Protein AF-0000000080870395 (afdb_homodimer)

Radius of gyration: 23.18 Å; Cα contacts (8 Å, |Δi|>4): 185; chains: 2; bounding box: 68×71×46 Å

Structure (mmCIF, N/CA/C/O backbone):
data_AF-0000000080870395-model_v1
#
loop_
_entity.id
_entity.type
_entity.pdbx_description
1 polymer 'Cell division protein ZapA'
#
loop_
_atom_site.group_PDB
_atom_site.id
_atom_site.type_symbol
_atom_site.label_atom_id
_atom_site.label_alt_id
_atom_site.label_comp_id
_atom_site.label_asym_id
_atom_site.label_entity_id
_atom_site.label_seq_id
_atom_site.pdbx_PDB_ins_code
_atom_site.Cartn_x
_atom_site.Cartn_y
_atom_site.Cartn_z
_atom_site.occupancy
_atom_site.B_iso_or_equiv
_atom_site.auth_seq_id
_atom_site.auth_comp_id
_atom_site.auth_asym_id
_atom_site.auth_atom_id
_atom_site.pdbx_PDB_model_num
ATOM 1 N N . MET A 1 1 ? -32.75 -23.703 0.622 1 41.72 1 MET A N 1
ATOM 2 C CA . MET A 1 1 ? -32.5 -22.312 0.972 1 41.72 1 MET A CA 1
ATOM 3 C C . MET A 1 1 ? -31.188 -21.828 0.332 1 41.72 1 MET A C 1
ATOM 5 O O . MET A 1 1 ? -30.125 -22.391 0.573 1 41.72 1 MET A O 1
ATOM 9 N N . THR A 1 2 ? -31 -21.156 -0.713 1 48.06 2 THR A N 1
ATOM 10 C CA . THR A 1 2 ? -29.844 -20.812 -1.532 1 48.06 2 THR A CA 1
ATOM 11 C C . THR A 1 2 ? -28.812 -20.031 -0.718 1 48.06 2 THR A C 1
ATOM 13 O O . THR A 1 2 ? -29.172 -19.078 -0.021 1 48.06 2 THR A O 1
ATOM 16 N N . GLU A 1 3 ? -27.922 -20.547 -0.002 1 56.5 3 GLU A N 1
ATOM 17 C CA . GLU A 1 3 ? -26.906 -19.828 0.758 1 56.5 3 GLU A CA 1
ATOM 18 C C . GLU A 1 3 ? -26.391 -18.609 -0.007 1 56.5 3 GLU A C 1
ATOM 20 O O . GLU A 1 3 ? -26.016 -18.719 -1.177 1 56.5 3 GLU A O 1
ATOM 25 N N . PRO A 1 4 ? -26.812 -17.422 0.312 1 56.66 4 PRO A N 1
ATOM 26 C CA . PRO A 1 4 ? -26.516 -16.156 -0.372 1 56.66 4 PRO A CA 1
ATOM 27 C C . PRO A 1 4 ? -25.047 -16.016 -0.747 1 56.66 4 PRO A C 1
ATOM 29 O O . PRO A 1 4 ? -24.172 -16.266 0.086 1 56.66 4 PRO A O 1
ATOM 32 N N . THR A 1 5 ? -24.625 -16.516 -1.96 1 68.12 5 THR A N 1
ATOM 33 C CA . THR A 1 5 ? -23.281 -16.391 -2.531 1 68.12 5 THR A CA 1
ATOM 34 C C . THR A 1 5 ? -22.719 -15 -2.277 1 68.12 5 THR A C 1
ATOM 36 O O . THR A 1 5 ? -23.422 -13.992 -2.398 1 68.12 5 THR A O 1
ATOM 39 N N . ARG A 1 6 ? -21.703 -14.922 -1.502 1 78.12 6 ARG A N 1
ATOM 40 C CA . ARG A 1 6 ? -21.047 -13.633 -1.307 1 78.12 6 ARG A CA 1
ATOM 41 C C . ARG A 1 6 ? -20.719 -12.977 -2.645 1 78.12 6 ARG A C 1
ATOM 43 O O . ARG A 1 6 ? -20.109 -13.609 -3.52 1 78.12 6 ARG A O 1
ATOM 50 N N . PRO A 1 7 ? -21.266 -11.859 -2.879 1 88.88 7 PRO A N 1
ATOM 51 C CA . PRO A 1 7 ? -21 -11.18 -4.152 1 88.88 7 PRO A CA 1
ATOM 52 C C . PRO A 1 7 ? -19.516 -11.016 -4.445 1 88.88 7 PRO A C 1
ATOM 54 O O . PRO A 1 7 ? -18.719 -10.797 -3.525 1 88.88 7 PRO A O 1
ATOM 57 N N . THR A 1 8 ? -19.188 -11.398 -5.73 1 92.62 8 THR A N 1
ATOM 58 C CA . THR A 1 8 ? -17.812 -11.266 -6.168 1 92.62 8 THR A CA 1
ATOM 59 C C . THR A 1 8 ? -17.688 -10.211 -7.266 1 92.62 8 THR A C 1
ATOM 61 O O . THR A 1 8 ? -18.672 -9.883 -7.934 1 92.62 8 THR A O 1
ATOM 64 N N . THR A 1 9 ? -16.547 -9.609 -7.309 1 95.12 9 THR A N 1
ATOM 65 C CA . THR A 1 9 ? -16.188 -8.68 -8.375 1 95.12 9 THR A CA 1
ATOM 66 C C . THR A 1 9 ? -14.984 -9.211 -9.164 1 95.12 9 THR A C 1
ATOM 68 O O . THR A 1 9 ? -14.031 -9.734 -8.586 1 95.12 9 THR A O 1
ATOM 71 N N . GLU A 1 10 ? -15.156 -9.086 -10.484 1 96.12 10 GLU A N 1
ATOM 72 C CA . GLU A 1 10 ? -14.07 -9.531 -11.359 1 96.12 10 GLU A CA 1
ATOM 73 C C . GLU A 1 10 ? -13.086 -8.398 -11.633 1 96.12 10 GLU A C 1
ATOM 75 O O . GLU A 1 10 ? -13.492 -7.301 -12.023 1 96.12 10 GLU A O 1
ATOM 80 N N . ILE A 1 11 ? -11.773 -8.734 -11.398 1 97.5 11 ILE A N 1
ATOM 81 C CA . ILE A 1 11 ? -10.734 -7.777 -11.75 1 97.5 11 ILE A CA 1
ATOM 82 C C . ILE A 1 11 ? -9.727 -8.438 -12.688 1 97.5 11 ILE A C 1
ATOM 84 O O . ILE A 1 11 ? -9.617 -9.664 -12.727 1 97.5 11 ILE A O 1
ATOM 88 N N . THR A 1 12 ? -9.078 -7.547 -13.508 1 97.88 12 THR A N 1
ATOM 89 C CA . THR A 1 12 ? -8.047 -8.031 -14.422 1 97.88 12 THR A CA 1
ATOM 90 C C . THR A 1 12 ? -6.684 -7.457 -14.062 1 97.88 12 THR A C 1
ATOM 92 O O . THR A 1 12 ? -6.527 -6.238 -13.945 1 97.88 12 THR A O 1
ATOM 95 N N . LEU A 1 13 ? -5.766 -8.367 -13.82 1 98.38 13 LEU A N 1
ATOM 96 C CA . LEU A 1 13 ? -4.383 -7.996 -13.531 1 98.38 13 LEU A CA 1
ATOM 97 C C . LEU A 1 13 ? -3.426 -8.656 -14.516 1 98.38 13 LEU A C 1
ATOM 99 O O . LEU A 1 13 ? -3.363 -9.891 -14.594 1 98.38 13 LEU A O 1
ATOM 103 N N . LEU A 1 14 ? -2.605 -7.812 -15.219 1 96.25 14 LEU A N 1
ATOM 104 C CA . LEU A 1 14 ? -1.644 -8.32 -16.188 1 96.25 14 LEU A CA 1
ATOM 105 C C . LEU A 1 14 ? -2.273 -9.391 -17.078 1 96.25 14 LEU A C 1
ATOM 107 O O . LEU A 1 14 ? -1.752 -10.508 -17.172 1 96.25 14 LEU A O 1
ATOM 111 N N . GLU A 1 15 ? -3.424 -9.133 -17.531 1 93.62 15 GLU A N 1
ATOM 112 C CA . GLU A 1 15 ? -4.121 -9.906 -18.562 1 93.62 15 GLU A CA 1
ATOM 113 C C . GLU A 1 15 ? -4.762 -11.156 -17.969 1 93.62 15 GLU A C 1
ATOM 115 O O . GLU A 1 15 ? -5.191 -12.047 -18.703 1 93.62 15 GLU A O 1
ATOM 120 N N . ARG A 1 16 ? -4.773 -11.266 -16.719 1 96.12 16 ARG A N 1
ATOM 121 C CA . ARG A 1 16 ? -5.445 -12.367 -16.047 1 96.12 16 ARG A CA 1
ATOM 122 C C . ARG A 1 16 ? -6.594 -11.859 -15.18 1 96.12 16 ARG A C 1
ATOM 124 O O . ARG A 1 16 ? -6.461 -10.836 -14.5 1 96.12 16 ARG A O 1
ATOM 131 N N . SER A 1 17 ? -7.664 -12.617 -15.211 1 97 17 SER A N 1
ATOM 132 C CA . SER A 1 17 ? -8.844 -12.234 -14.445 1 97 17 SER A CA 1
ATOM 133 C C . SER A 1 17 ? -8.898 -12.961 -13.102 1 97 17 SER A C 1
ATOM 135 O O . SER A 1 17 ? -8.562 -14.141 -13.016 1 97 17 SER A O 1
ATOM 137 N N . TYR A 1 18 ? -9.328 -12.242 -12.086 1 96.19 18 TYR A N 1
ATOM 138 C CA . TYR A 1 18 ? -9.492 -12.758 -10.734 1 96.19 18 TYR A CA 1
ATOM 139 C C . TYR A 1 18 ? -10.867 -12.398 -10.172 1 96.19 18 TYR A C 1
ATOM 141 O O . TYR A 1 18 ? -11.328 -11.266 -10.336 1 96.19 18 TYR A O 1
ATOM 149 N N . SER A 1 19 ? -11.508 -13.352 -9.594 1 95.62 19 SER A N 1
ATOM 150 C CA . SER A 1 19 ? -12.758 -13.109 -8.875 1 95.62 19 SER A CA 1
ATOM 151 C C . SER A 1 19 ? -12.508 -12.859 -7.395 1 95.62 19 SER A C 1
ATOM 153 O O . SER A 1 19 ? -12.047 -13.75 -6.676 1 95.62 19 SER A O 1
ATOM 155 N N . ILE A 1 20 ? -12.859 -11.695 -6.996 1 95.25 20 ILE A N 1
ATOM 156 C CA . ILE A 1 20 ? -12.57 -11.289 -5.629 1 95.25 20 ILE A CA 1
ATOM 157 C C . ILE A 1 20 ? -13.875 -11.062 -4.871 1 95.25 20 ILE A C 1
ATOM 159 O O . ILE A 1 20 ? -14.758 -10.344 -5.348 1 95.25 20 ILE A O 1
ATOM 163 N N . ALA A 1 21 ? -14.008 -11.688 -3.682 1 92.25 21 ALA A N 1
ATOM 164 C CA . ALA A 1 21 ? -15.172 -11.43 -2.838 1 92.25 21 ALA A CA 1
ATOM 165 C C . ALA A 1 21 ? -15.18 -9.984 -2.34 1 92.25 21 ALA A C 1
ATOM 167 O O . ALA A 1 21 ? -14.195 -9.516 -1.772 1 92.25 21 ALA A O 1
ATOM 168 N N . CYS A 1 22 ? -16.266 -9.25 -2.602 1 93.19 22 CYS A N 1
ATOM 169 C CA . CYS A 1 22 ? -16.359 -7.84 -2.24 1 93.19 22 CYS A CA 1
ATOM 170 C C . CYS A 1 22 ? -17.797 -7.391 -2.139 1 93.19 22 CYS A C 1
ATOM 172 O O . CYS A 1 22 ? -18.594 -7.598 -3.064 1 93.19 22 CYS A O 1
ATOM 174 N N . PRO A 1 23 ? -18.188 -6.836 -1.006 1 92.06 23 PRO A N 1
ATOM 175 C CA . PRO A 1 23 ? -19.531 -6.23 -0.937 1 92.06 23 PRO A CA 1
ATOM 176 C C . PRO A 1 23 ? -19.719 -5.113 -1.961 1 92.06 23 PRO A C 1
ATOM 178 O O . PRO A 1 23 ? -18.766 -4.414 -2.303 1 92.06 23 PRO A O 1
ATOM 181 N N . PRO A 1 24 ? -20.969 -4.926 -2.402 1 92 24 PRO A N 1
ATOM 182 C CA . PRO A 1 24 ? -21.266 -3.939 -3.443 1 92 24 PRO A CA 1
ATOM 183 C C . PRO A 1 24 ? -20.812 -2.531 -3.064 1 92 24 PRO A C 1
ATOM 185 O O . PRO A 1 24 ? -20.359 -1.768 -3.928 1 92 24 PRO A O 1
ATOM 188 N N . GLU A 1 25 ? -20.828 -2.219 -1.873 1 93.81 25 GLU A N 1
ATOM 189 C CA . GLU A 1 25 ? -20.5 -0.872 -1.417 1 93.81 25 GLU A CA 1
ATOM 190 C C . GLU A 1 25 ? -19 -0.625 -1.465 1 93.81 25 GLU A C 1
ATOM 192 O O . GLU A 1 25 ? -18.547 0.521 -1.389 1 93.81 25 GLU A O 1
ATOM 197 N N . GLU A 1 26 ? -18.234 -1.677 -1.654 1 94.38 26 GLU A N 1
ATOM 198 C CA . GLU A 1 26 ? -16.781 -1.543 -1.654 1 94.38 26 GLU A CA 1
ATOM 199 C C . GLU A 1 26 ? -16.203 -1.773 -3.049 1 94.38 26 GLU A C 1
ATOM 201 O O . GLU A 1 26 ? -14.984 -1.734 -3.238 1 94.38 26 GLU A O 1
ATOM 206 N N . GLN A 1 27 ? -17.031 -1.937 -3.986 1 96 27 GLN A N 1
ATOM 207 C CA . GLN A 1 27 ? -16.609 -2.289 -5.332 1 96 27 GLN A CA 1
ATOM 208 C C . GLN A 1 27 ? -15.719 -1.201 -5.93 1 96 27 GLN A C 1
ATOM 210 O O . GLN A 1 27 ? -14.703 -1.498 -6.562 1 96 27 GLN A O 1
ATOM 215 N N . ASP A 1 28 ? -16.109 -0.001 -5.758 1 96.75 28 ASP A N 1
ATOM 216 C CA . ASP A 1 28 ? -15.328 1.107 -6.301 1 96.75 28 ASP A CA 1
ATOM 217 C C . ASP A 1 28 ? -13.922 1.133 -5.707 1 96.75 28 ASP A C 1
ATOM 219 O O . ASP A 1 28 ? -12.945 1.364 -6.426 1 96.75 28 ASP A O 1
ATOM 223 N N . LYS A 1 29 ? -13.797 0.941 -4.418 1 97.38 29 LYS A N 1
ATOM 224 C CA . LYS A 1 29 ? -12.508 0.912 -3.736 1 97.38 29 LYS A CA 1
ATOM 225 C C . LYS A 1 29 ? -11.641 -0.234 -4.25 1 97.38 29 LYS A C 1
ATOM 227 O O . LYS A 1 29 ? -10.438 -0.063 -4.461 1 97.38 29 LYS A O 1
ATOM 232 N N . LEU A 1 30 ? -12.281 -1.335 -4.453 1 97.75 30 LEU A N 1
ATOM 233 C CA . LEU A 1 30 ? -11.578 -2.494 -4.984 1 97.75 30 LEU A CA 1
ATOM 234 C C . LEU A 1 30 ? -11.047 -2.211 -6.387 1 97.75 30 LEU A C 1
ATOM 236 O O . LEU A 1 30 ? -9.898 -2.533 -6.699 1 97.75 30 LEU A O 1
ATOM 240 N N . GLU A 1 31 ? -11.867 -1.629 -7.199 1 97.88 31 GLU A N 1
ATOM 241 C CA . GLU A 1 31 ? -11.477 -1.337 -8.578 1 97.88 31 GLU A CA 1
ATOM 242 C C . GLU A 1 31 ? -10.32 -0.345 -8.625 1 97.88 31 GLU A C 1
ATOM 244 O O . GLU A 1 31 ? -9.406 -0.486 -9.445 1 97.88 31 GLU A O 1
ATOM 249 N N . ARG A 1 32 ? -10.375 0.582 -7.789 1 98.44 32 ARG A N 1
ATOM 250 C CA . ARG A 1 32 ? -9.305 1.569 -7.703 1 98.44 32 ARG A CA 1
ATOM 251 C C . ARG A 1 32 ? -7.992 0.918 -7.273 1 98.44 32 ARG A C 1
ATOM 253 O O . ARG A 1 32 ? -6.941 1.183 -7.859 1 98.44 32 ARG A O 1
ATOM 260 N N . ALA A 1 33 ? -8.07 0.13 -6.285 1 98.75 33 ALA A N 1
ATOM 261 C CA . ALA A 1 33 ? -6.891 -0.602 -5.816 1 98.75 33 ALA A CA 1
ATOM 262 C C . ALA A 1 33 ? -6.348 -1.52 -6.906 1 98.75 33 ALA A C 1
ATOM 264 O O . ALA A 1 33 ? -5.133 -1.606 -7.105 1 98.75 33 ALA A O 1
ATOM 265 N N . ALA A 1 34 ? -7.277 -2.15 -7.605 1 98.81 34 ALA A N 1
ATOM 266 C CA . ALA A 1 34 ? -6.895 -3.064 -8.68 1 98.81 34 ALA A CA 1
ATOM 267 C C . ALA A 1 34 ? -6.164 -2.324 -9.797 1 98.81 34 ALA A C 1
ATOM 269 O O . ALA A 1 34 ? -5.176 -2.824 -10.336 1 98.81 34 ALA A O 1
ATOM 270 N N . ARG A 1 35 ? -6.668 -1.202 -10.125 1 98.62 35 ARG A N 1
ATOM 271 C CA . ARG A 1 35 ? -6.023 -0.399 -11.156 1 98.62 35 ARG A CA 1
ATOM 272 C C . ARG A 1 35 ? -4.609 -0.008 -10.75 1 98.62 35 ARG A C 1
ATOM 274 O O . ARG A 1 35 ? -3.682 -0.071 -11.555 1 98.62 35 ARG A O 1
ATOM 281 N N . TYR A 1 36 ? -4.453 0.413 -9.547 1 98.88 36 TYR A N 1
ATOM 282 C CA . TYR A 1 36 ? -3.143 0.786 -9.023 1 98.88 36 TYR A CA 1
ATOM 283 C C . TYR A 1 36 ? -2.184 -0.398 -9.062 1 98.88 36 TYR A C 1
ATOM 285 O O . TYR A 1 36 ? -1.055 -0.275 -9.547 1 98.88 36 TYR A O 1
ATOM 293 N N . LEU A 1 37 ? -2.682 -1.528 -8.57 1 98.88 37 LEU A N 1
ATOM 294 C CA . LEU A 1 37 ? -1.872 -2.742 -8.57 1 98.88 37 LEU A CA 1
ATOM 295 C C . LEU A 1 37 ? -1.529 -3.162 -9.992 1 98.88 37 LEU A C 1
ATOM 297 O O . LEU A 1 37 ? -0.389 -3.537 -10.281 1 98.88 37 LEU A O 1
ATOM 301 N N . ASP A 1 38 ? -2.463 -3.121 -10.875 1 98.81 38 ASP A N 1
ATOM 302 C CA . ASP A 1 38 ? -2.24 -3.51 -12.266 1 98.81 38 ASP A CA 1
ATOM 303 C C . ASP A 1 38 ? -1.125 -2.68 -12.891 1 98.81 38 ASP A C 1
ATOM 305 O O . ASP A 1 38 ? -0.271 -3.213 -13.602 1 98.81 38 ASP A O 1
ATOM 309 N N . ARG A 1 39 ? -1.156 -1.433 -12.664 1 98.5 39 ARG A N 1
ATOM 310 C CA . ARG A 1 39 ? -0.122 -0.544 -13.188 1 98.5 39 ARG A CA 1
ATOM 311 C C . ARG A 1 39 ? 1.249 -0.918 -12.633 1 98.5 39 ARG A C 1
ATOM 313 O O . ARG A 1 39 ? 2.234 -0.951 -13.375 1 98.5 39 ARG A O 1
ATOM 320 N N . ALA A 1 40 ? 1.282 -1.143 -11.352 1 98.38 40 ALA A N 1
ATOM 321 C CA . ALA A 1 40 ? 2.535 -1.538 -10.719 1 98.38 40 ALA A CA 1
ATOM 322 C C . ALA A 1 40 ? 3.066 -2.838 -11.312 1 98.38 40 ALA A C 1
ATOM 32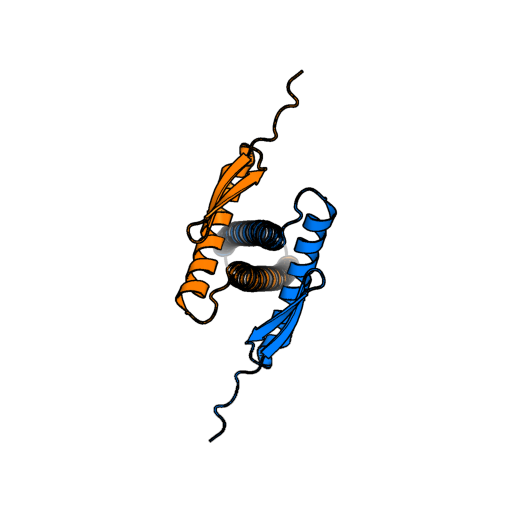4 O O . ALA A 1 40 ? 4.25 -2.939 -11.648 1 98.38 40 ALA A O 1
ATOM 325 N N . MET A 1 41 ? 2.213 -3.795 -11.523 1 98.31 41 MET A N 1
ATOM 326 C CA . MET A 1 41 ? 2.605 -5.086 -12.086 1 98.31 41 MET A CA 1
ATOM 327 C C . MET A 1 41 ? 3.078 -4.93 -13.523 1 98.31 41 MET A C 1
ATOM 329 O O . MET A 1 41 ? 4.078 -5.531 -13.922 1 98.31 41 MET A O 1
ATOM 333 N N . GLN A 1 42 ? 2.338 -4.184 -14.234 1 97.88 42 GLN A N 1
ATOM 334 C CA . GLN A 1 42 ? 2.713 -3.934 -15.617 1 97.88 42 GLN A CA 1
ATOM 335 C C . GLN A 1 42 ? 4.098 -3.295 -15.703 1 97.88 42 GLN A C 1
ATOM 337 O O . GLN A 1 42 ? 4.887 -3.629 -16.594 1 97.88 42 GLN A O 1
ATOM 342 N N . GLY A 1 43 ? 4.332 -2.338 -14.844 1 97.44 43 GLY A N 1
ATOM 343 C CA . GLY A 1 43 ? 5.641 -1.706 -14.797 1 97.44 43 GLY A CA 1
ATOM 344 C C . GLY A 1 43 ? 6.773 -2.688 -14.555 1 97.44 43 GLY A C 1
ATOM 345 O O . GLY A 1 43 ? 7.816 -2.619 -15.203 1 97.44 43 GLY A O 1
ATOM 346 N N . ILE A 1 44 ? 6.59 -3.572 -13.711 1 97.06 44 ILE A N 1
ATOM 347 C CA . ILE A 1 44 ? 7.59 -4.578 -13.375 1 97.06 44 ILE A CA 1
ATOM 348 C C . ILE A 1 44 ? 7.758 -5.551 -14.547 1 97.06 44 ILE A C 1
ATOM 350 O O . ILE A 1 44 ? 8.883 -5.906 -14.906 1 97.06 44 ILE A O 1
ATOM 354 N N . HIS A 1 45 ? 6.648 -5.984 -15.062 1 96.5 45 HIS A N 1
ATOM 355 C CA . HIS A 1 45 ? 6.656 -6.898 -16.188 1 96.5 45 HIS A CA 1
ATOM 356 C C . HIS A 1 45 ? 7.406 -6.305 -17.375 1 96.5 45 HIS A C 1
ATOM 358 O O . HIS A 1 45 ? 8.148 -7.008 -18.078 1 96.5 45 HIS A O 1
ATOM 364 N N . ALA A 1 46 ? 7.207 -5.07 -17.609 1 95.75 46 ALA A N 1
ATOM 365 C CA . ALA A 1 46 ? 7.773 -4.383 -18.766 1 95.75 46 ALA A CA 1
ATOM 366 C C . ALA A 1 46 ? 9.297 -4.309 -18.672 1 95.75 46 ALA A C 1
ATOM 368 O O . ALA A 1 46 ? 9.977 -4.156 -19.688 1 95.75 46 ALA A O 1
ATOM 369 N N . GLN A 1 47 ? 9.797 -4.398 -17.469 1 93.06 47 GLN A N 1
ATOM 370 C CA . GLN A 1 47 ? 11.242 -4.352 -17.281 1 93.06 47 GLN A CA 1
ATOM 371 C C . GLN A 1 47 ? 11.906 -5.641 -17.766 1 93.06 47 GLN A C 1
ATOM 373 O O . GLN A 1 47 ? 13.117 -5.68 -17.969 1 93.06 47 GLN A O 1
ATOM 378 N N . GLY A 1 48 ? 11.227 -6.707 -17.969 1 88.44 48 GLY A N 1
ATOM 379 C CA . GLY A 1 48 ? 11.68 -7.922 -18.625 1 88.44 48 GLY A CA 1
ATOM 380 C C . GLY A 1 48 ? 12.523 -8.812 -17.719 1 88.44 48 GLY A C 1
ATOM 381 O O . GLY A 1 48 ? 12.867 -9.93 -18.109 1 88.44 48 GLY A O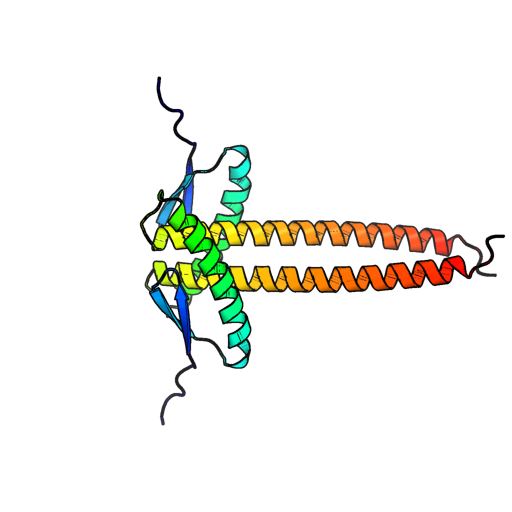 1
ATOM 382 N N . ARG A 1 49 ? 12.82 -8.375 -16.562 1 85.19 49 ARG A N 1
ATOM 383 C CA . ARG A 1 49 ? 13.695 -9.141 -15.68 1 85.19 49 ARG A CA 1
ATOM 384 C C . ARG A 1 49 ? 12.938 -10.273 -14.992 1 85.19 49 ARG A C 1
ATOM 386 O O . ARG A 1 49 ? 13.523 -11.305 -14.664 1 85.19 49 ARG A O 1
ATOM 393 N N . VAL A 1 50 ? 11.695 -10.07 -14.797 1 88.19 50 VAL A N 1
ATOM 394 C CA . VAL A 1 50 ? 10.859 -11.016 -14.055 1 88.19 50 VAL A CA 1
ATOM 395 C C . VAL A 1 50 ? 9.719 -11.5 -14.938 1 88.19 50 VAL A C 1
ATOM 397 O O . VAL A 1 50 ? 8.945 -10.695 -15.461 1 88.19 50 VAL A O 1
ATOM 400 N N . VAL A 1 51 ? 9.648 -12.773 -15.078 1 86.31 51 VAL A N 1
ATOM 401 C CA . VAL A 1 51 ? 8.625 -13.32 -15.961 1 86.31 51 VAL A CA 1
ATOM 402 C C . VAL A 1 51 ? 7.539 -14 -15.133 1 86.31 51 VAL A C 1
ATOM 404 O O . VAL A 1 51 ? 6.352 -13.914 -15.461 1 86.31 51 VAL A O 1
ATOM 407 N N . ASP A 1 52 ? 7.852 -14.531 -14.055 1 93.62 52 ASP A N 1
ATOM 408 C CA . ASP A 1 52 ? 6.922 -15.258 -13.195 1 93.62 52 ASP A CA 1
ATOM 409 C C . ASP A 1 52 ? 5.906 -14.32 -12.555 1 93.62 52 ASP A C 1
ATOM 411 O O . ASP A 1 52 ? 6.281 -13.336 -11.922 1 93.62 52 ASP A O 1
ATOM 415 N N . ARG A 1 53 ? 4.625 -14.641 -12.703 1 94.12 53 ARG A N 1
ATOM 416 C CA . ARG A 1 53 ? 3.529 -13.781 -12.266 1 94.12 53 ARG A CA 1
ATOM 417 C C . ARG A 1 53 ? 3.52 -13.625 -10.75 1 94.12 53 ARG A C 1
ATOM 419 O O . ARG A 1 53 ? 3.25 -12.539 -10.234 1 94.12 53 ARG A O 1
ATOM 426 N N . GLU A 1 54 ? 3.688 -14.711 -10.109 1 95 54 GLU A N 1
ATOM 427 C CA . GLU A 1 54 ? 3.752 -14.633 -8.656 1 95 54 GLU A CA 1
ATOM 428 C C . GLU A 1 54 ? 4.832 -13.656 -8.203 1 95 54 GLU A C 1
ATOM 430 O O . GLU A 1 54 ? 4.582 -12.797 -7.348 1 95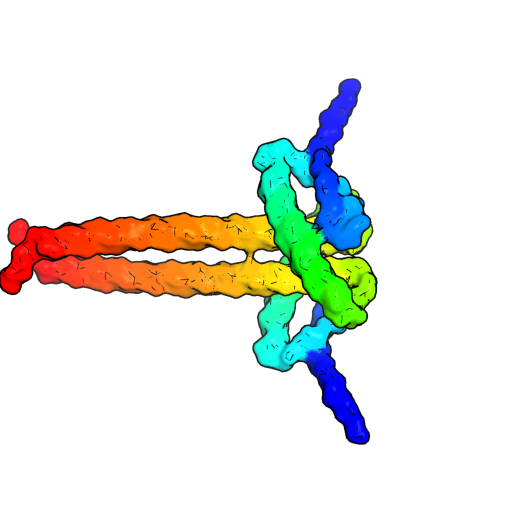 54 GLU A O 1
ATOM 435 N N . ARG A 1 55 ? 6 -13.789 -8.797 1 95.81 55 ARG A N 1
ATOM 436 C CA . ARG A 1 55 ? 7.105 -12.914 -8.43 1 95.81 55 ARG A CA 1
ATOM 437 C C . ARG A 1 55 ? 6.793 -11.461 -8.781 1 95.81 55 ARG A C 1
ATOM 439 O O . ARG A 1 55 ? 7.141 -10.547 -8.039 1 95.81 55 ARG A O 1
ATOM 446 N N . ILE A 1 56 ? 6.113 -11.258 -9.883 1 97.62 56 ILE A N 1
ATOM 447 C CA . ILE A 1 56 ? 5.703 -9.914 -10.273 1 97.62 56 ILE A CA 1
ATOM 448 C C . ILE A 1 56 ? 4.762 -9.336 -9.219 1 97.62 56 ILE A C 1
ATOM 450 O O . ILE A 1 56 ? 4.934 -8.195 -8.781 1 97.62 56 ILE A O 1
ATOM 454 N N . ALA A 1 57 ? 3.795 -10.133 -8.828 1 98.06 57 ALA A N 1
ATOM 455 C CA . ALA A 1 57 ? 2.842 -9.703 -7.805 1 98.06 57 ALA A CA 1
ATOM 456 C C . ALA A 1 57 ? 3.551 -9.359 -6.496 1 98.06 57 ALA A C 1
ATOM 458 O O . ALA A 1 57 ? 3.242 -8.352 -5.859 1 98.06 57 ALA A O 1
ATOM 459 N N . ILE A 1 58 ? 4.496 -10.156 -6.133 1 98.31 58 ILE A N 1
ATOM 460 C CA . ILE A 1 58 ? 5.242 -9.969 -4.895 1 98.31 58 ILE A CA 1
ATOM 461 C C . ILE A 1 58 ? 6.031 -8.664 -4.961 1 98.31 58 ILE A C 1
ATOM 463 O O . ILE A 1 58 ? 6.004 -7.867 -4.02 1 98.31 58 ILE A O 1
ATOM 467 N N . MET A 1 59 ? 6.68 -8.406 -6.02 1 97.94 59 MET A N 1
ATOM 468 C CA . MET A 1 59 ? 7.473 -7.188 -6.18 1 97.94 59 MET A CA 1
ATOM 469 C C . MET A 1 59 ? 6.582 -5.949 -6.148 1 97.94 59 MET A C 1
ATOM 471 O O . MET A 1 59 ? 6.93 -4.945 -5.527 1 97.94 59 MET A O 1
ATOM 475 N N . ALA A 1 60 ? 5.469 -6.059 -6.844 1 98.62 60 ALA A N 1
ATOM 476 C CA . ALA A 1 60 ? 4.512 -4.957 -6.82 1 98.62 60 ALA A CA 1
ATOM 477 C C . ALA A 1 60 ? 4 -4.703 -5.406 1 98.62 60 ALA A C 1
ATOM 479 O O . ALA A 1 60 ? 3.934 -3.555 -4.961 1 98.62 60 ALA A O 1
ATOM 480 N N . ALA A 1 61 ? 3.662 -5.734 -4.715 1 98.88 61 ALA A N 1
ATOM 481 C CA . ALA A 1 61 ? 3.156 -5.645 -3.35 1 98.88 61 ALA A CA 1
ATOM 482 C C . ALA A 1 61 ? 4.191 -5.016 -2.422 1 98.88 61 ALA A C 1
ATOM 484 O O . ALA A 1 61 ? 3.854 -4.18 -1.581 1 98.88 61 ALA A O 1
ATOM 485 N N . LEU A 1 62 ? 5.434 -5.434 -2.58 1 98.56 62 LEU A N 1
ATOM 486 C CA . LEU A 1 62 ? 6.512 -4.883 -1.771 1 98.56 62 LEU A CA 1
ATOM 487 C C . LEU A 1 62 ? 6.66 -3.383 -2.012 1 98.56 62 LEU A C 1
ATOM 489 O O . LEU A 1 62 ? 6.809 -2.607 -1.064 1 98.56 62 LEU A O 1
ATOM 493 N N . ASN A 1 63 ? 6.637 -3.023 -3.244 1 98.12 63 ASN A N 1
ATOM 494 C CA . ASN A 1 63 ? 6.73 -1.609 -3.596 1 98.12 63 ASN A CA 1
ATOM 495 C C . ASN A 1 63 ? 5.57 -0.809 -3.012 1 98.12 63 ASN A C 1
ATOM 497 O O . ASN A 1 63 ? 5.773 0.28 -2.471 1 98.12 63 ASN A O 1
ATOM 501 N N . ILE A 1 64 ? 4.41 -1.322 -3.125 1 98.81 64 ILE A N 1
ATOM 502 C CA . ILE A 1 64 ? 3.221 -0.642 -2.621 1 98.81 64 ILE A CA 1
ATOM 503 C C . ILE A 1 64 ? 3.281 -0.562 -1.097 1 98.81 64 ILE A C 1
ATOM 505 O O . ILE A 1 64 ? 2.953 0.471 -0.509 1 98.81 64 ILE A O 1
ATOM 509 N N . ALA A 1 65 ? 3.688 -1.624 -0.434 1 98.88 65 ALA A N 1
ATOM 510 C CA . ALA A 1 65 ? 3.867 -1.625 1.016 1 98.88 65 ALA A CA 1
ATOM 511 C C . ALA A 1 65 ? 4.887 -0.571 1.443 1 98.88 65 ALA A C 1
ATOM 513 O O . ALA A 1 65 ? 4.676 0.141 2.428 1 98.88 65 ALA A O 1
ATOM 514 N N . HIS A 1 66 ? 5.938 -0.511 0.732 1 98.44 66 HIS A N 1
ATOM 515 C CA . HIS A 1 66 ? 6.949 0.502 1.005 1 98.44 66 HIS A CA 1
ATOM 516 C C . HIS A 1 66 ? 6.363 1.907 0.905 1 98.44 66 HIS A C 1
ATOM 518 O O . HIS A 1 66 ? 6.57 2.736 1.794 1 98.44 66 HIS A O 1
ATOM 524 N N . GLU A 1 67 ? 5.676 2.172 -0.156 1 98.44 67 GLU A N 1
ATOM 525 C CA . GLU A 1 67 ? 5.047 3.473 -0.36 1 98.44 67 GLU A CA 1
ATOM 526 C C . GLU A 1 67 ? 4.07 3.799 0.768 1 98.44 67 GLU A C 1
ATOM 528 O O . GLU A 1 67 ? 4.055 4.922 1.275 1 98.44 67 GLU A O 1
ATOM 533 N N . LEU A 1 68 ? 3.277 2.842 1.148 1 98.75 68 LEU A N 1
ATOM 534 C CA . LEU A 1 68 ? 2.332 3.021 2.244 1 98.75 68 LEU A CA 1
ATOM 535 C C . LEU A 1 68 ? 3.057 3.41 3.529 1 98.75 68 LEU A C 1
ATOM 537 O O . LEU A 1 68 ? 2.697 4.395 4.176 1 98.75 68 LEU A O 1
ATOM 541 N N . LEU A 1 69 ? 4.098 2.688 3.844 1 98.5 69 LEU A N 1
ATOM 542 C CA . LEU A 1 69 ? 4.82 2.898 5.094 1 98.5 69 LEU A CA 1
ATOM 543 C C . LEU A 1 69 ? 5.523 4.25 5.094 1 98.5 69 LEU A C 1
ATOM 545 O O . LEU A 1 69 ? 5.559 4.938 6.117 1 98.5 69 LEU A O 1
ATOM 549 N N . GLU A 1 70 ? 6.047 4.613 3.938 1 97.5 70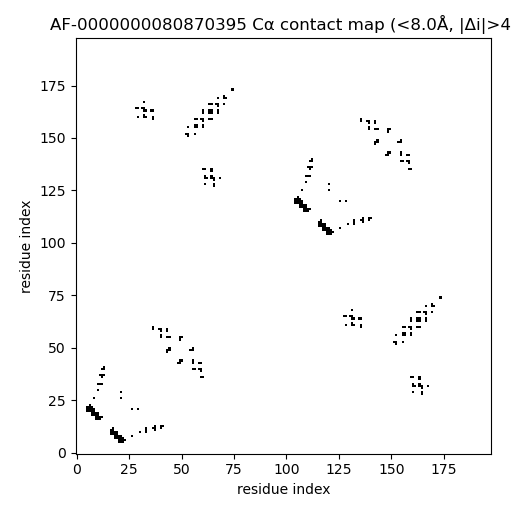 GLU A N 1
ATOM 550 C CA . GLU A 1 70 ? 6.637 5.941 3.812 1 97.5 70 GLU A CA 1
ATOM 551 C C . GLU A 1 70 ? 5.586 7.035 4 1 97.5 70 GLU A C 1
ATOM 553 O O . GLU A 1 70 ? 5.84 8.039 4.668 1 97.5 70 GLU A O 1
ATOM 558 N N . THR A 1 71 ? 4.426 6.844 3.389 1 97.62 71 THR A N 1
ATOM 559 C CA . THR A 1 71 ? 3.336 7.805 3.514 1 97.62 71 THR A CA 1
ATOM 560 C C . THR A 1 71 ? 2.9 7.941 4.969 1 97.62 71 THR A C 1
ATOM 562 O O . THR A 1 71 ? 2.66 9.055 5.445 1 97.62 71 THR A O 1
ATOM 565 N N . LEU A 1 72 ? 2.82 6.863 5.664 1 97.06 72 LEU A N 1
ATOM 566 C CA . LEU A 1 72 ? 2.439 6.871 7.074 1 97.06 72 LEU A CA 1
ATOM 567 C C . LEU A 1 72 ? 3.486 7.59 7.918 1 97.06 72 LEU A C 1
ATOM 569 O O . LEU A 1 72 ? 3.145 8.352 8.82 1 97.06 72 LEU A O 1
ATOM 573 N N . ASP A 1 73 ? 4.738 7.348 7.594 1 96.38 73 ASP A N 1
ATOM 574 C CA . ASP A 1 73 ? 5.816 8.039 8.297 1 96.38 73 ASP A CA 1
ATOM 575 C C . ASP A 1 73 ? 5.742 9.547 8.07 1 96.38 73 ASP A C 1
ATOM 577 O O . ASP A 1 73 ? 5.887 10.328 9.016 1 96.38 73 ASP A O 1
ATOM 581 N N . ASP A 1 74 ? 5.5 9.93 6.855 1 94 74 ASP A N 1
ATOM 582 C CA . ASP A 1 74 ? 5.391 11.344 6.512 1 94 74 ASP A CA 1
ATOM 583 C C . ASP A 1 74 ? 4.211 12 7.223 1 94 74 ASP A C 1
ATOM 585 O O . ASP A 1 74 ? 4.305 13.141 7.68 1 94 74 ASP A O 1
ATOM 589 N N . GLN A 1 75 ? 3.145 11.32 7.246 1 92.62 75 GLN A N 1
ATOM 590 C CA . GLN A 1 75 ? 1.963 11.836 7.934 1 92.62 75 GLN A CA 1
ATOM 591 C C . GLN A 1 75 ? 2.24 12.055 9.422 1 92.62 75 GLN A C 1
ATOM 593 O O . GLN A 1 75 ? 1.811 13.055 9.992 1 92.62 75 GLN A O 1
ATOM 598 N N . ARG A 1 76 ? 2.93 11.148 10.016 1 92.44 76 ARG A N 1
ATOM 599 C CA . ARG A 1 76 ? 3.268 11.25 11.43 1 92.44 76 ARG A CA 1
ATOM 600 C C . ARG A 1 76 ? 4.164 12.461 11.688 1 92.44 76 ARG A C 1
ATOM 602 O O . ARG A 1 76 ? 3.93 13.219 12.625 1 92.44 76 ARG A O 1
ATOM 609 N N . VAL A 1 77 ? 5.07 12.648 10.852 1 91.38 77 VAL A N 1
ATOM 610 C CA . VAL A 1 77 ? 5.992 13.773 10.977 1 91.38 77 VAL A CA 1
ATOM 611 C C . VAL A 1 77 ? 5.234 15.086 10.773 1 91.38 77 VAL A C 1
ATOM 613 O O . VAL A 1 77 ? 5.445 16.047 11.516 1 91.38 77 VAL A O 1
ATOM 616 N N . GLY A 1 78 ? 4.395 15.078 9.797 1 86.06 78 GLY A N 1
ATOM 617 C CA . GLY A 1 78 ? 3.582 16.25 9.555 1 86.06 78 GLY A CA 1
ATOM 618 C C . GLY A 1 78 ? 2.691 16.625 10.727 1 86.06 78 GLY A C 1
ATOM 619 O O . GLY A 1 78 ? 2.586 17.797 11.086 1 86.06 78 GLY A O 1
ATOM 620 N N . GLU A 1 79 ? 2.09 15.672 11.281 1 88.56 79 GLU A N 1
ATOM 621 C CA . GLU A 1 79 ? 1.219 15.898 12.43 1 88.56 79 GLU A CA 1
ATOM 622 C C . GLU A 1 79 ? 2.008 16.422 13.625 1 88.56 79 GLU A C 1
ATOM 624 O O . GLU A 1 79 ? 1.539 17.297 14.352 1 88.56 79 GLU A O 1
ATOM 629 N N . GLU A 1 80 ? 3.158 15.898 13.789 1 90.56 80 GLU A N 1
ATOM 630 C CA . GLU A 1 80 ? 4.012 16.359 14.883 1 90.56 80 GLU A CA 1
ATOM 631 C C . GLU A 1 80 ? 4.426 17.812 14.688 1 90.56 80 GLU A C 1
ATOM 633 O O . GLU A 1 80 ? 4.438 18.594 15.648 1 90.56 80 GLU A O 1
ATOM 638 N N . ASN A 1 81 ? 4.719 18.078 13.5 1 88.06 81 ASN A N 1
ATOM 639 C CA . ASN A 1 81 ? 5.094 19.453 13.195 1 88.06 81 ASN A CA 1
ATOM 640 C C . ASN A 1 81 ? 3.926 20.406 13.414 1 88.06 81 ASN A C 1
ATOM 642 O O . ASN A 1 81 ? 4.105 21.5 13.961 1 88.06 81 ASN A O 1
ATOM 646 N N . LEU A 1 82 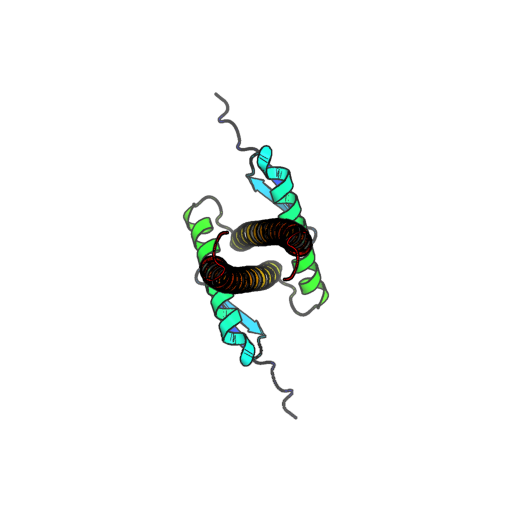? 2.779 20.031 13.016 1 83.88 82 LEU A N 1
ATOM 647 C CA . LEU A 1 82 ? 1.59 20.859 13.195 1 83.88 82 LEU A CA 1
ATOM 648 C C . LEU A 1 82 ? 1.268 21.047 14.672 1 83.88 82 LEU A C 1
ATOM 650 O O . LEU A 1 82 ? 0.891 22.141 15.102 1 83.88 82 LEU A O 1
ATOM 654 N N . ASN A 1 83 ? 1.39 20 15.359 1 88.44 83 ASN A N 1
ATOM 655 C CA . ASN A 1 83 ? 1.137 20.078 16.797 1 88.44 83 ASN A CA 1
ATOM 656 C C . ASN A 1 83 ? 2.115 21.016 17.484 1 88.44 83 ASN A C 1
ATOM 658 O O . ASN A 1 83 ? 1.724 21.797 18.359 1 88.44 83 ASN A O 1
ATOM 662 N N . ALA A 1 84 ? 3.334 20.953 17.047 1 87.25 84 ALA A N 1
ATOM 663 C CA . ALA A 1 84 ? 4.352 21.844 17.609 1 87.25 84 ALA A CA 1
ATOM 664 C C . ALA A 1 84 ? 4.055 23.297 17.266 1 87.25 84 ALA A C 1
ATOM 666 O O . ALA A 1 84 ? 4.18 24.172 18.125 1 87.25 84 ALA A O 1
ATOM 667 N N . LEU A 1 85 ? 3.645 23.594 16.078 1 81.81 85 LEU A N 1
ATOM 668 C CA . LEU A 1 85 ? 3.32 24.953 15.641 1 81.81 85 LEU A CA 1
ATOM 669 C C . LEU A 1 85 ? 2.096 25.484 16.375 1 81.81 8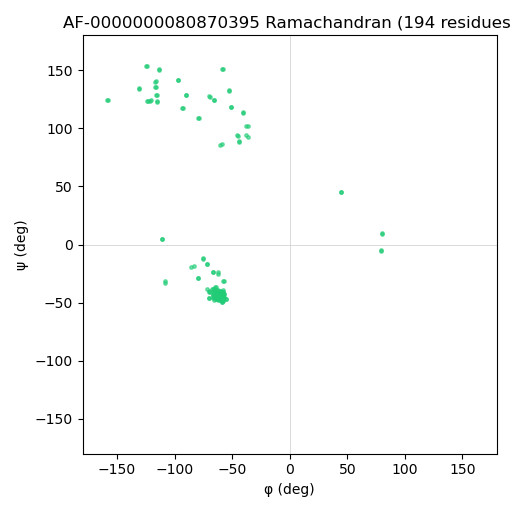5 LEU A C 1
ATOM 671 O O . LEU A 1 85 ? 2.076 26.641 16.797 1 81.81 85 LEU A O 1
ATOM 675 N N . THR A 1 86 ? 1.071 24.672 16.453 1 82.69 86 THR A N 1
ATOM 676 C CA . THR A 1 86 ? -0.147 25.062 17.141 1 82.69 86 THR A CA 1
ATOM 677 C C . THR A 1 86 ? 0.151 25.391 18.609 1 82.69 86 THR A C 1
ATOM 679 O O . THR A 1 86 ? -0.373 26.359 19.156 1 82.69 86 THR A O 1
ATOM 682 N N . ALA A 1 87 ? 1.025 24.594 19.234 1 84.25 87 ALA A N 1
ATOM 683 C CA . ALA A 1 87 ? 1.42 24.844 20.625 1 84.25 87 ALA A CA 1
ATOM 684 C C . ALA A 1 87 ? 2.166 26.172 20.75 1 84.25 87 ALA A C 1
ATOM 686 O O . ALA A 1 87 ? 1.928 26.938 21.688 1 84.25 87 ALA A O 1
ATOM 687 N N . ARG A 1 88 ? 3.021 26.453 19.844 1 82.06 88 ARG A N 1
ATOM 688 C CA . ARG A 1 88 ? 3.781 27.688 19.844 1 82.06 88 ARG A CA 1
ATOM 689 C C . ARG A 1 88 ? 2.861 28.891 19.656 1 82.06 88 ARG A C 1
ATOM 691 O O . ARG A 1 88 ? 3.041 29.922 20.312 1 82.06 88 ARG A O 1
ATOM 698 N N . LEU A 1 89 ? 1.851 28.797 18.766 1 76.12 89 LEU A N 1
ATOM 699 C CA . LEU A 1 89 ? 0.89 29.859 18.516 1 76.12 89 LEU A CA 1
ATOM 700 C C . LEU A 1 89 ? 0.019 30.125 19.734 1 76.12 89 LEU A C 1
ATOM 702 O O . LEU A 1 89 ? -0.258 31.281 20.078 1 76.12 89 LEU A O 1
ATOM 706 N N . GLU A 1 90 ? -0.422 29.047 20.328 1 76.44 90 GLU A N 1
ATOM 707 C CA . GLU A 1 90 ? -1.229 29.188 21.547 1 76.44 90 GLU A CA 1
ATOM 708 C C . GLU A 1 90 ? -0.453 29.891 22.641 1 76.44 90 GLU A C 1
ATOM 710 O O . GLU A 1 90 ? -0.994 30.766 23.328 1 76.44 90 GLU A O 1
ATOM 715 N N . LYS A 1 91 ? 0.826 29.625 22.844 1 81.12 91 LYS A N 1
ATOM 716 C CA . LYS A 1 91 ? 1.674 30.266 23.844 1 81.12 91 LYS A CA 1
ATOM 717 C C . LYS A 1 91 ? 1.866 31.734 23.547 1 81.12 91 LYS A C 1
ATOM 719 O O . LYS A 1 91 ? 1.833 32.562 24.453 1 81.12 91 LYS A O 1
ATOM 724 N N . ALA A 1 92 ? 2.004 32.094 22.328 1 73.44 92 ALA A N 1
ATOM 725 C CA . ALA A 1 92 ? 2.197 33.5 21.906 1 73.44 92 ALA A CA 1
ATOM 726 C C . ALA A 1 92 ? 0.927 34.312 22.109 1 73.44 92 ALA A C 1
ATOM 728 O O . ALA A 1 92 ? 0.992 35.469 22.516 1 73.44 92 ALA A O 1
ATOM 729 N N . LEU A 1 93 ? -0.227 33.719 21.797 1 73 93 LEU A N 1
ATOM 730 C CA . LEU A 1 93 ? -1.506 34.375 21.938 1 73 93 LEU A CA 1
ATOM 731 C C . LEU A 1 93 ? -1.866 34.562 23.406 1 73 93 LEU A C 1
ATOM 733 O O . LEU A 1 93 ? -2.51 35.531 23.781 1 73 93 LEU A O 1
ATOM 737 N N . ASP A 1 94 ? -1.562 33.562 24.172 1 75.62 94 ASP A N 1
ATOM 738 C CA . ASP A 1 94 ? -1.792 33.688 25.609 1 75.62 94 ASP A CA 1
ATOM 739 C C . ASP A 1 94 ? -0.955 34.812 26.219 1 75.62 94 ASP A C 1
ATOM 741 O O . ASP A 1 94 ? -1.349 35.406 27.219 1 75.62 94 ASP A O 1
ATOM 745 N N . ALA A 1 95 ? 0.167 35.188 25.641 1 70.5 95 ALA A N 1
ATOM 746 C CA . ALA A 1 95 ? 1.064 36.25 26.125 1 70.5 95 ALA A CA 1
ATOM 747 C C . ALA A 1 95 ? 0.592 37.625 25.672 1 70.5 95 ALA A C 1
ATOM 749 O O . ALA A 1 95 ? 1.082 38.656 26.156 1 70.5 95 ALA A O 1
ATOM 750 N N . VAL A 1 96 ? -0.311 37.719 24.609 1 60.56 96 VAL A N 1
ATOM 751 C CA . VAL A 1 96 ? -0.849 39 24.172 1 60.56 96 VAL A CA 1
ATOM 752 C C . VAL A 1 96 ? -1.98 39.438 25.094 1 60.56 96 VAL A C 1
ATOM 754 O O . VAL A 1 96 ? -2.971 38.719 25.25 1 60.56 96 VAL A O 1
ATOM 757 N N . PRO A 1 97 ? -2.01 40.469 26.047 1 56.69 97 PRO A N 1
ATOM 758 C CA . PRO A 1 97 ? -3.021 41 26.969 1 56.69 97 PRO A CA 1
ATOM 759 C C . PRO A 1 97 ? -4.379 41.188 26.297 1 56.69 97 PRO A C 1
ATOM 761 O O . PRO A 1 97 ? -4.445 41.625 25.156 1 56.69 97 PRO A O 1
ATOM 764 N N . THR A 1 98 ? -5.391 40.125 26.375 1 51.38 98 THR A N 1
ATOM 765 C CA . THR A 1 98 ? -6.773 40.438 26.016 1 51.38 98 THR A CA 1
ATOM 766 C C . THR A 1 98 ? -7.152 41.844 26.5 1 51.38 98 THR A C 1
ATOM 768 O O . THR A 1 98 ? -7.02 42.156 27.672 1 51.38 98 THR A O 1
ATOM 771 N N . ARG A 1 99 ? -7.012 42.844 25.641 1 41 99 ARG A N 1
ATOM 772 C CA . ARG A 1 99 ? -7.719 44 26.156 1 41 99 ARG A CA 1
ATOM 773 C C . ARG A 1 99 ? -9.195 43.688 26.391 1 41 99 ARG A C 1
ATOM 775 O O . ARG A 1 99 ? -9.828 43.031 25.578 1 41 99 ARG A O 1
ATOM 782 N N . MET B 1 1 ? 36.406 -8.758 -16.359 1 41.84 1 MET B N 1
ATOM 783 C CA . MET B 1 1 ? 35.906 -7.805 -15.375 1 41.84 1 MET B CA 1
ATOM 784 C C . MET B 1 1 ? 34.594 -8.273 -14.789 1 41.84 1 MET B C 1
ATOM 786 O O . MET B 1 1 ? 33.625 -8.531 -15.523 1 41.84 1 MET B O 1
ATOM 790 N N . THR B 1 2 ? 34.344 -8.773 -13.656 1 47.94 2 THR B N 1
ATOM 791 C CA . THR B 1 2 ? 33.188 -9.383 -13.008 1 47.94 2 THR B CA 1
ATOM 792 C C . THR B 1 2 ? 32 -8.414 -12.977 1 47.94 2 THR B C 1
ATOM 794 O O . THR B 1 2 ? 32.156 -7.242 -12.648 1 47.94 2 THR B O 1
ATOM 797 N N . GLU B 1 3 ? 31.172 -8.289 -13.891 1 56.06 3 GLU B N 1
ATOM 798 C CA . GLU B 1 3 ? 30.016 -7.41 -13.875 1 56.06 3 GLU B CA 1
ATOM 799 C C . GLU B 1 3 ? 29.391 -7.34 -12.484 1 56.06 3 GLU B C 1
ATOM 801 O O . GLU B 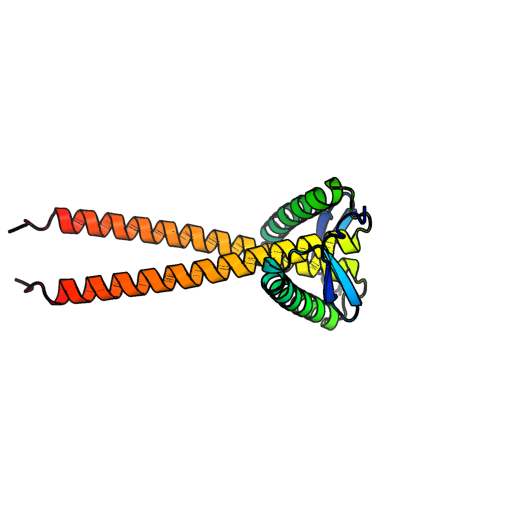1 3 ? 29.109 -8.367 -11.867 1 56.06 3 GLU B O 1
ATOM 806 N N . PRO B 1 4 ? 29.625 -6.289 -11.727 1 56.53 4 PRO B N 1
ATOM 807 C CA . PRO B 1 4 ? 29.203 -6.102 -10.336 1 56.53 4 PRO B CA 1
ATOM 808 C C . PRO B 1 4 ? 27.75 -6.531 -10.102 1 56.53 4 PRO B C 1
ATOM 810 O O . PRO B 1 4 ? 26.859 -6.156 -10.859 1 56.53 4 PRO B O 1
ATOM 813 N N . THR B 1 5 ? 27.5 -7.84 -9.758 1 68.12 5 THR B N 1
ATOM 814 C CA . THR B 1 5 ? 26.219 -8.406 -9.406 1 68.12 5 THR B CA 1
ATOM 815 C C . THR B 1 5 ? 25.422 -7.449 -8.516 1 68.12 5 THR B C 1
ATOM 817 O O . THR B 1 5 ? 25.984 -6.844 -7.598 1 68.12 5 THR B O 1
ATOM 820 N N . ARG B 1 6 ? 24.344 -6.941 -9.008 1 78 6 ARG B N 1
ATOM 821 C CA . ARG B 1 6 ? 23.5 -6.105 -8.172 1 78 6 ARG B CA 1
ATOM 822 C C . ARG B 1 6 ? 23.172 -6.789 -6.848 1 78 6 ARG B C 1
ATOM 824 O O . ARG B 1 6 ? 22.766 -7.949 -6.828 1 78 6 ARG B O 1
ATOM 831 N N . PRO B 1 7 ? 23.578 -6.195 -5.805 1 89 7 PRO B N 1
ATOM 832 C CA . PRO B 1 7 ? 23.328 -6.801 -4.496 1 89 7 PRO B CA 1
ATOM 833 C C . PRO B 1 7 ? 21.859 -7.156 -4.289 1 89 7 PRO B C 1
ATOM 835 O O . PRO B 1 7 ? 20.969 -6.434 -4.758 1 89 7 PRO B O 1
ATOM 838 N N . THR B 1 8 ? 21.688 -8.43 -3.779 1 92.62 8 THR B N 1
ATOM 839 C CA . THR B 1 8 ? 20.344 -8.898 -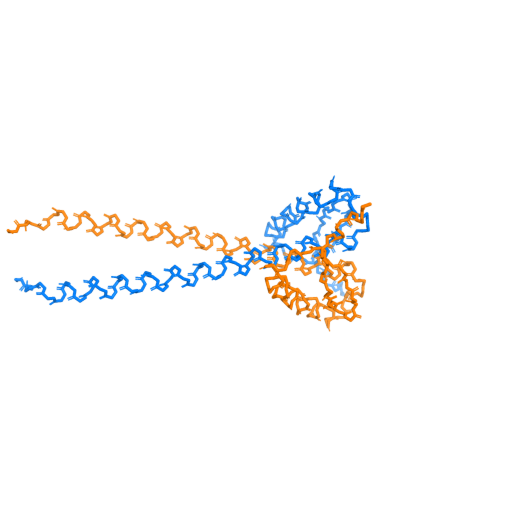3.5 1 92.62 8 THR B CA 1
ATOM 840 C C . THR B 1 8 ? 20.125 -9.102 -2.002 1 92.62 8 THR B C 1
ATOM 842 O O . THR B 1 8 ? 21.094 -9.258 -1.254 1 92.62 8 THR B O 1
ATOM 845 N N . THR B 1 9 ? 18.906 -8.93 -1.595 1 95.12 9 THR B N 1
ATOM 846 C CA . THR B 1 9 ? 18.484 -9.227 -0.231 1 95.12 9 THR B CA 1
ATOM 847 C C . THR B 1 9 ? 17.453 -10.344 -0.218 1 95.12 9 THR B C 1
ATOM 849 O O . THR B 1 9 ? 16.547 -10.367 -1.058 1 95.12 9 THR B O 1
ATOM 852 N N . GLU B 1 10 ? 17.703 -11.25 0.73 1 96.06 10 GLU B N 1
ATOM 853 C CA . GLU B 1 10 ? 16.766 -12.359 0.865 1 96.06 10 GLU B CA 1
ATOM 854 C C . GLU B 1 10 ? 15.641 -12.016 1.84 1 96.06 10 GLU B C 1
ATOM 856 O O . GLU B 1 10 ? 15.898 -11.57 2.961 1 96.06 10 GLU B O 1
ATOM 861 N N . ILE B 1 11 ? 14.383 -12.242 1.328 1 97.44 11 ILE B N 1
ATOM 862 C CA . ILE B 1 11 ? 13.234 -12.086 2.213 1 97.44 11 ILE B CA 1
ATOM 863 C C . ILE B 1 11 ? 12.406 -13.367 2.227 1 97.44 11 ILE B C 1
ATOM 865 O O . ILE B 1 11 ? 12.492 -14.18 1.301 1 97.44 11 ILE B O 1
ATOM 869 N N . THR B 1 12 ? 11.688 -13.547 3.387 1 97.88 12 THR B N 1
ATOM 870 C CA . THR B 1 12 ? 10.82 -14.711 3.518 1 97.88 12 THR B CA 1
ATOM 871 C C . THR B 1 12 ? 9.359 -14.289 3.629 1 97.88 12 THR B C 1
ATOM 873 O O . THR B 1 12 ? 9.008 -13.477 4.484 1 97.88 12 THR B O 1
ATOM 876 N N . LEU B 1 13 ? 8.57 -14.812 2.73 1 98.38 13 LEU B N 1
ATOM 877 C CA . LEU B 1 13 ? 7.129 -14.57 2.727 1 98.38 13 LEU B CA 1
ATOM 878 C C . LEU B 1 13 ? 6.363 -15.891 2.773 1 98.38 13 LEU B C 1
ATOM 880 O O . LEU B 1 13 ? 6.5 -16.719 1.878 1 98.38 13 LEU B O 1
ATOM 884 N N . LEU B 1 14 ? 5.484 -16.031 3.805 1 96.25 14 LEU B N 1
ATOM 885 C CA . LEU B 1 14 ? 4.688 -17.25 3.971 1 96.25 14 LEU B CA 1
ATOM 886 C C . LEU B 1 14 ? 5.543 -18.5 3.758 1 96.25 14 LEU B C 1
ATOM 888 O O . LEU B 1 14 ? 5.211 -19.344 2.934 1 96.25 14 LEU B O 1
ATOM 892 N N . GLU B 1 15 ? 6.664 -18.5 4.324 1 93.62 15 GLU B N 1
ATOM 893 C CA . GLU B 1 15 ? 7.547 -19.656 4.441 1 93.62 15 GLU B CA 1
ATOM 894 C C . GLU B 1 15 ? 8.328 -19.891 3.15 1 93.62 15 GLU B C 1
ATOM 896 O O . GLU B 1 15 ? 8.93 -20.938 2.969 1 93.62 15 GLU B O 1
ATOM 901 N N . ARG B 1 16 ? 8.258 -18.984 2.277 1 96.12 16 ARG B N 1
ATOM 902 C CA . ARG B 1 16 ? 9.039 -19.047 1.045 1 96.12 16 ARG B CA 1
ATOM 903 C C . ARG B 1 16 ? 10.023 -17.891 0.963 1 96.12 16 ARG B C 1
ATOM 905 O O . ARG B 1 16 ? 9.688 -16.75 1.302 1 96.12 16 ARG B O 1
ATOM 912 N N . SER B 1 17 ? 11.203 -18.234 0.488 1 96.94 17 SER B N 1
ATOM 913 C CA . SER B 1 17 ? 12.258 -17.219 0.381 1 96.94 17 SER B CA 1
ATOM 914 C C . SER B 1 17 ? 12.32 -16.641 -1.026 1 96.94 17 SER B C 1
ATOM 916 O O . SER B 1 17 ? 12.172 -17.359 -2.012 1 96.94 17 SER B O 1
ATOM 918 N N . TYR B 1 18 ? 12.562 -15.344 -1.101 1 96.19 18 TYR B N 1
ATOM 919 C CA . TYR B 1 18 ? 12.703 -14.609 -2.35 1 96.19 18 TYR B CA 1
ATOM 920 C C . TYR B 1 18 ? 13.961 -13.742 -2.33 1 96.19 18 TYR B C 1
ATOM 922 O O . TYR B 1 18 ? 14.258 -13.094 -1.325 1 96.19 18 TYR B O 1
ATOM 930 N N . SER B 1 19 ? 14.695 -13.781 -3.385 1 95.62 19 SER B N 1
ATOM 931 C CA . SER B 1 19 ? 15.836 -12.891 -3.562 1 95.62 19 SER B CA 1
ATOM 932 C C . SER B 1 19 ? 15.445 -11.633 -4.332 1 95.62 19 SER B C 1
ATOM 934 O O . SER B 1 19 ? 15.078 -11.711 -5.508 1 95.62 19 SER B O 1
ATOM 936 N N . ILE B 1 20 ? 15.578 -10.555 -3.668 1 95.25 20 ILE B N 1
ATOM 937 C CA . ILE B 1 20 ? 15.133 -9.289 -4.242 1 95.25 20 ILE B CA 1
ATOM 938 C C . ILE B 1 20 ? 16.328 -8.367 -4.457 1 95.25 20 ILE B C 1
ATOM 940 O O . ILE B 1 20 ? 17.125 -8.148 -3.539 1 95.25 20 ILE B O 1
ATOM 944 N N . ALA B 1 21 ? 16.469 -7.824 -5.691 1 92.44 21 ALA B N 1
ATOM 945 C CA . ALA B 1 21 ? 17.516 -6.844 -5.949 1 92.44 21 ALA B CA 1
ATOM 946 C C . ALA B 1 21 ? 17.266 -5.559 -5.164 1 92.44 21 ALA B C 1
ATOM 948 O O . ALA B 1 21 ? 16.188 -4.98 -5.234 1 92.44 21 ALA B O 1
ATOM 949 N N . CYS B 1 22 ? 18.25 -5.133 -4.355 1 93.19 22 CYS B N 1
ATOM 950 C CA . CYS B 1 22 ? 18.094 -3.961 -3.5 1 93.19 22 CYS B CA 1
ATOM 951 C C . CYS B 1 22 ? 19.453 -3.385 -3.107 1 93.19 22 CYS B C 1
ATOM 953 O O . CYS B 1 22 ? 20.312 -4.109 -2.623 1 93.19 22 CYS B O 1
ATOM 955 N N . PRO B 1 23 ? 19.672 -2.119 -3.379 1 92.06 23 PRO B N 1
ATOM 956 C CA . PRO B 1 23 ? 20.875 -1.488 -2.857 1 92.06 23 PRO B CA 1
ATOM 957 C C . PRO B 1 23 ? 20.969 -1.548 -1.334 1 92.06 23 PRO B C 1
ATOM 959 O O . PRO B 1 23 ? 19.938 -1.519 -0.65 1 92.06 23 PRO B O 1
ATOM 962 N N . PRO B 1 24 ? 22.203 -1.574 -0.802 1 92 24 PRO B N 1
ATOM 963 C CA . PRO B 1 24 ? 22.406 -1.71 0.642 1 92 24 PRO B CA 1
ATOM 964 C C . PRO B 1 24 ? 21.719 -0.613 1.443 1 92 24 PRO B C 1
ATOM 966 O O . PRO B 1 24 ? 21.219 -0.867 2.545 1 92 24 PRO B O 1
ATOM 969 N N . GLU B 1 25 ? 21.609 0.499 0.925 1 93.94 25 GLU B N 1
ATOM 970 C CA . GLU B 1 25 ? 21.047 1.637 1.642 1 93.94 25 GLU B CA 1
ATOM 971 C C . GLU B 1 25 ? 19.531 1.521 1.747 1 93.94 25 GLU B C 1
ATOM 973 O O . GLU B 1 25 ? 18.906 2.223 2.543 1 93.94 25 GLU B O 1
ATOM 978 N N . GLU B 1 26 ? 18.953 0.602 1 1 94.44 26 GLU B N 1
ATOM 979 C CA . GLU B 1 26 ? 17.5 0.462 0.99 1 94.44 26 GLU B CA 1
ATOM 980 C C . GLU B 1 26 ? 17.062 -0.837 1.663 1 94.44 26 GLU B C 1
ATOM 982 O O . GLU B 1 26 ? 15.867 -1.138 1.733 1 94.44 26 GLU B O 1
ATOM 987 N N . GLN B 1 27 ? 17.969 -1.531 2.197 1 96.06 27 GLN B N 1
ATOM 988 C CA . GLN B 1 27 ? 17.688 -2.852 2.756 1 96.06 27 GLN B CA 1
ATOM 989 C C . GLN B 1 27 ? 16.688 -2.762 3.904 1 96.06 27 GLN B C 1
ATOM 991 O O . GLN B 1 27 ? 15.789 -3.588 4.012 1 96.06 27 GLN B O 1
ATOM 996 N N . ASP B 1 28 ? 16.875 -1.819 4.746 1 96.75 28 ASP B N 1
ATOM 997 C CA . ASP B 1 28 ? 15.984 -1.661 5.887 1 96.75 28 ASP B CA 1
ATOM 998 C C . ASP B 1 28 ? 14.555 -1.406 5.426 1 96.75 28 ASP B C 1
ATOM 1000 O O . ASP B 1 28 ? 13.602 -1.952 5.996 1 96.75 28 ASP B O 1
ATOM 1004 N N . LYS B 1 29 ? 14.375 -0.566 4.449 1 97.44 29 LYS B N 1
ATOM 1005 C CA . LYS B 1 29 ? 13.055 -0.258 3.898 1 97.44 29 LYS B CA 1
ATOM 1006 C C . LYS B 1 29 ? 12.414 -1.497 3.281 1 97.44 29 LYS B C 1
ATOM 1008 O O . LYS B 1 29 ? 11.219 -1.737 3.459 1 97.44 29 LYS B O 1
ATOM 1013 N N . LEU B 1 30 ? 13.234 -2.238 2.605 1 97.75 30 LEU B N 1
ATOM 1014 C CA . LEU B 1 30 ? 12.75 -3.477 2.006 1 97.75 30 LEU B CA 1
ATOM 1015 C C . LEU B 1 30 ? 12.289 -4.453 3.078 1 97.75 30 LEU B C 1
ATOM 1017 O O . LEU B 1 30 ? 11.227 -5.07 2.947 1 97.75 30 LEU B O 1
ATOM 1021 N N . GLU B 1 31 ? 13.07 -4.594 4.102 1 97.94 31 GLU B N 1
ATOM 1022 C CA . GLU B 1 31 ? 12.742 -5.523 5.176 1 97.94 31 GLU B CA 1
ATOM 1023 C C . GLU B 1 31 ? 11.445 -5.121 5.883 1 97.94 31 GLU B C 1
ATOM 1025 O O . GLU B 1 31 ? 10.633 -5.973 6.23 1 97.94 31 GLU B O 1
ATOM 1030 N N . ARG B 1 32 ? 11.297 -3.891 6.062 1 98.44 32 ARG B N 1
ATOM 1031 C CA . ARG B 1 32 ? 10.078 -3.373 6.688 1 98.44 32 ARG B CA 1
ATOM 1032 C C . ARG B 1 32 ? 8.859 -3.652 5.82 1 98.44 32 ARG B C 1
ATOM 1034 O O . ARG B 1 32 ? 7.824 -4.098 6.324 1 98.44 32 ARG B O 1
ATOM 1041 N N . ALA B 1 33 ? 8.977 -3.379 4.598 1 98.75 33 ALA B N 1
ATOM 1042 C CA . ALA B 1 33 ? 7.902 -3.658 3.654 1 98.75 33 ALA B CA 1
ATOM 1043 C C . ALA B 1 33 ? 7.586 -5.148 3.607 1 98.75 33 ALA B C 1
ATOM 1045 O O . ALA B 1 33 ? 6.418 -5.543 3.578 1 98.75 33 ALA B O 1
ATOM 1046 N N . ALA B 1 34 ? 8.648 -5.934 3.625 1 98.81 34 ALA B N 1
ATOM 1047 C CA . ALA B 1 34 ? 8.492 -7.387 3.582 1 98.81 34 ALA B CA 1
ATOM 1048 C C . ALA B 1 34 ? 7.734 -7.895 4.809 1 98.81 34 ALA B C 1
ATOM 1050 O O . ALA B 1 34 ? 6.879 -8.773 4.695 1 98.81 34 ALA B O 1
ATOM 1051 N N . ARG B 1 35 ? 8.086 -7.363 5.918 1 98.62 35 ARG B N 1
ATOM 1052 C CA . ARG B 1 35 ? 7.398 -7.754 7.145 1 98.62 35 ARG B CA 1
ATOM 1053 C C . ARG B 1 35 ? 5.914 -7.41 7.074 1 98.62 35 ARG B C 1
ATOM 1055 O O . ARG B 1 35 ? 5.066 -8.211 7.477 1 98.62 35 ARG B O 1
ATOM 1062 N N . TYR B 1 36 ? 5.613 -6.258 6.621 1 98.88 36 TYR B N 1
ATOM 1063 C CA . TYR B 1 36 ? 4.227 -5.828 6.48 1 98.88 36 TYR B CA 1
ATOM 1064 C C . TYR B 1 36 ? 3.469 -6.746 5.527 1 98.88 36 TYR B C 1
ATOM 1066 O O . TYR B 1 36 ? 2.371 -7.207 5.848 1 98.88 36 TYR B O 1
ATOM 1074 N N . LEU B 1 37 ? 4.094 -6.996 4.383 1 98.88 37 LEU B N 1
ATOM 1075 C CA . LEU B 1 37 ? 3.48 -7.879 3.396 1 98.88 37 LEU B CA 1
ATOM 1076 C C . LEU B 1 37 ? 3.311 -9.289 3.959 1 98.88 37 LEU B C 1
ATOM 1078 O O . LEU B 1 37 ? 2.264 -9.914 3.773 1 98.88 37 LEU B O 1
ATOM 1082 N N . ASP B 1 38 ? 4.289 -9.797 4.617 1 98.81 38 ASP B N 1
ATOM 1083 C CA . ASP B 1 38 ? 4.23 -11.141 5.191 1 98.81 38 ASP B CA 1
ATOM 1084 C C . ASP B 1 38 ? 3.049 -11.281 6.148 1 98.81 38 ASP B C 1
ATOM 1086 O O . ASP B 1 38 ? 2.34 -12.289 6.129 1 98.81 38 ASP B O 1
ATOM 1090 N N . ARG B 1 39 ? 2.877 -10.312 6.969 1 98.5 39 ARG B N 1
ATOM 1091 C CA . ARG B 1 39 ? 1.759 -10.312 7.906 1 98.5 39 ARG B CA 1
ATOM 1092 C C . ARG B 1 39 ? 0.425 -10.336 7.164 1 98.5 39 ARG B C 1
ATOM 1094 O O . ARG B 1 39 ? -0.487 -11.078 7.543 1 98.5 39 ARG B O 1
ATOM 1101 N N . ALA B 1 40 ? 0.33 -9.508 6.18 1 98.38 40 ALA B N 1
ATOM 1102 C CA . ALA B 1 40 ? -0.891 -9.461 5.379 1 98.38 40 ALA B CA 1
ATOM 1103 C C . ALA B 1 40 ? -1.168 -10.812 4.727 1 98.38 40 ALA B C 1
ATOM 1105 O O . ALA B 1 40 ? -2.295 -11.312 4.773 1 98.38 40 ALA B O 1
ATOM 1106 N N . MET B 1 41 ? -0.158 -11.43 4.184 1 98.31 41 MET B N 1
ATOM 1107 C CA . MET B 1 41 ? -0.305 -12.727 3.523 1 98.31 41 MET B CA 1
ATOM 1108 C C . MET B 1 41 ? -0.688 -13.805 4.527 1 98.31 41 MET B C 1
ATOM 1110 O O . MET B 1 41 ? -1.55 -14.641 4.25 1 98.31 41 MET B O 1
ATOM 1114 N N . GLN B 1 42 ? -0.02 -13.766 5.602 1 97.94 42 GLN B N 1
ATOM 1115 C CA . GLN B 1 42 ? -0.327 -14.734 6.652 1 97.94 42 GLN B CA 1
ATOM 1116 C C . GLN B 1 42 ? -1.781 -14.617 7.098 1 97.94 42 GLN B C 1
ATOM 1118 O O . GLN B 1 42 ? -2.441 -15.625 7.352 1 97.94 42 GLN B O 1
ATOM 1123 N N . GLY B 1 43 ? -2.227 -13.398 7.266 1 97.44 43 GLY B N 1
ATOM 1124 C CA . GLY B 1 43 ? -3.617 -13.172 7.629 1 97.44 43 GLY B CA 1
ATOM 1125 C C . GLY B 1 43 ? -4.598 -13.773 6.641 1 97.44 43 GLY B C 1
ATOM 1126 O O . GLY B 1 43 ? -5.586 -14.391 7.035 1 97.44 43 GLY B O 1
ATOM 1127 N N . ILE B 1 44 ? -4.352 -13.648 5.441 1 97.06 44 ILE B N 1
ATOM 1128 C CA . ILE B 1 44 ? -5.207 -14.172 4.387 1 97.06 44 ILE B CA 1
ATOM 1129 C C . ILE B 1 44 ? -5.137 -15.695 4.375 1 97.06 44 ILE B C 1
ATOM 1131 O O . ILE B 1 44 ? -6.16 -16.375 4.25 1 97.06 44 ILE B O 1
ATOM 1135 N N . HIS B 1 45 ? -3.934 -16.188 4.453 1 96.5 45 HIS B N 1
ATOM 1136 C CA . HIS B 1 45 ? -3.715 -17.641 4.473 1 96.5 45 HIS B CA 1
ATOM 1137 C C . HIS B 1 45 ? -4.457 -18.297 5.633 1 96.5 45 HIS B C 1
ATOM 1139 O O . HIS B 1 45 ? -5.027 -19.375 5.48 1 96.5 45 HIS B O 1
ATOM 1145 N N . ALA B 1 46 ? -4.43 -17.656 6.73 1 95.81 46 ALA B N 1
ATOM 1146 C CA . ALA B 1 46 ? -5.008 -18.203 7.953 1 95.81 46 ALA B CA 1
ATOM 1147 C C . ALA B 1 46 ? -6.527 -18.328 7.836 1 95.81 46 ALA B C 1
ATOM 1149 O O . ALA B 1 46 ? -7.148 -19.109 8.547 1 95.81 46 ALA B O 1
ATOM 1150 N N . GLN B 1 47 ? -7.102 -17.547 6.977 1 93.12 47 GLN B N 1
ATOM 1151 C CA . GLN B 1 47 ? -8.547 -17.594 6.781 1 93.12 47 GLN B CA 1
ATOM 1152 C C . GLN B 1 47 ? -8.961 -18.859 6.047 1 93.12 47 GLN B C 1
ATOM 1154 O O . GLN B 1 47 ? -10.133 -19.234 6.055 1 93.12 47 GLN B O 1
ATOM 1159 N N . GLY B 1 48 ? -8.117 -19.578 5.402 1 88.62 48 GLY B N 1
ATOM 1160 C CA . GLY B 1 48 ? -8.32 -20.906 4.855 1 88.62 48 GLY B CA 1
ATOM 1161 C C . GLY B 1 48 ? -9.078 -20.891 3.543 1 88.62 48 GLY B C 1
ATOM 1162 O O . GLY B 1 48 ? -9.211 -21.938 2.895 1 88.62 48 GLY B O 1
ATOM 1163 N N . ARG B 1 49 ? -9.539 -19.781 3.123 1 85.38 49 ARG B N 1
ATOM 1164 C CA . ARG B 1 49 ? -10.352 -19.719 1.912 1 85.38 49 ARG B CA 1
ATOM 1165 C C . ARG B 1 49 ? -9.477 -19.766 0.664 1 85.38 49 ARG B C 1
ATOM 1167 O O . ARG B 1 49 ? -9.914 -20.266 -0.382 1 85.38 49 ARG B O 1
ATOM 1174 N N . VAL B 1 50 ? -8.312 -19.297 0.782 1 88.25 50 VAL B N 1
ATOM 1175 C CA . VAL B 1 50 ? -7.398 -19.188 -0.352 1 88.25 50 VAL B CA 1
ATOM 1176 C C . VAL B 1 50 ? -6.133 -20 -0.085 1 88.25 50 VAL B C 1
ATOM 1178 O O . VAL B 1 50 ? -5.457 -19.781 0.926 1 88.25 50 VAL B O 1
ATOM 1181 N N . VAL B 1 51 ? -5.855 -20.875 -0.981 1 86.25 51 VAL B N 1
ATOM 1182 C CA . VAL B 1 51 ? -4.707 -21.75 -0.767 1 86.25 51 VAL B CA 1
ATOM 1183 C C . VAL B 1 51 ? -3.584 -21.359 -1.729 1 86.25 51 VAL B C 1
ATOM 1185 O O . VAL B 1 51 ? -2.408 -21.391 -1.358 1 86.25 51 VAL B O 1
ATOM 1188 N N . ASP B 1 52 ? -3.885 -20.922 -2.84 1 93.56 52 ASP B N 1
ATOM 1189 C CA . ASP B 1 52 ? -2.908 -20.594 -3.873 1 93.56 52 ASP B CA 1
ATOM 1190 C C . ASP B 1 52 ? -2.098 -19.344 -3.488 1 93.56 52 ASP B C 1
ATOM 1192 O O . ASP B 1 52 ? -2.666 -18.297 -3.176 1 93.56 52 ASP B O 1
ATOM 1196 N N . ARG B 1 53 ? -0.785 -19.484 -3.539 1 94.06 53 ARG B N 1
ATOM 1197 C CA . ARG B 1 53 ? 0.13 -18.438 -3.076 1 94.06 53 ARG B CA 1
ATOM 1198 C C . ARG B 1 53 ? 0.004 -17.188 -3.928 1 94.06 53 ARG B C 1
ATOM 1200 O O . ARG B 1 53 ? 0.062 -16.062 -3.408 1 94.06 53 ARG B O 1
ATOM 1207 N N . GLU B 1 54 ? -0.042 -17.391 -5.188 1 95 54 GLU B N 1
ATOM 1208 C CA . GLU B 1 54 ? -0.223 -16.234 -6.066 1 95 54 GLU B CA 1
ATOM 1209 C C . GLU B 1 54 ? -1.47 -15.445 -5.684 1 95 54 GLU B C 1
ATOM 1211 O O . GLU B 1 54 ? -1.416 -14.219 -5.555 1 95 54 GLU B O 1
ATOM 1216 N N . ARG B 1 55 ? -2.555 -16.172 -5.488 1 95.88 55 ARG B N 1
ATOM 1217 C CA . ARG B 1 55 ? -3.807 -15.508 -5.133 1 95.88 55 ARG B CA 1
ATOM 1218 C C . ARG B 1 55 ? -3.697 -14.828 -3.773 1 95.88 55 ARG B C 1
ATOM 1220 O O . ARG B 1 55 ? -4.242 -13.742 -3.572 1 95.88 55 ARG B O 1
ATOM 1227 N N . ILE B 1 56 ? -2.986 -15.438 -2.869 1 97.62 56 ILE B N 1
ATOM 1228 C CA . ILE B 1 56 ? -2.758 -14.828 -1.561 1 97.62 56 ILE B CA 1
ATOM 1229 C C . ILE B 1 56 ? -1.998 -13.516 -1.726 1 97.62 56 ILE B C 1
ATOM 1231 O O . ILE B 1 56 ? -2.375 -12.5 -1.143 1 97.62 56 ILE B O 1
ATOM 1235 N N . ALA B 1 57 ? -0.951 -13.562 -2.512 1 98 57 ALA B N 1
ATOM 1236 C CA . ALA B 1 57 ? -0.151 -12.367 -2.766 1 98 57 ALA B CA 1
ATOM 1237 C C . ALA B 1 57 ? -0.998 -11.266 -3.393 1 98 57 ALA B C 1
ATOM 1239 O O . ALA B 1 57 ? -0.896 -10.102 -3.008 1 98 57 ALA B O 1
ATOM 1240 N N . ILE B 1 58 ? -1.832 -11.625 -4.293 1 98.31 58 ILE B N 1
ATOM 1241 C CA . ILE B 1 58 ? -2.688 -10.672 -5 1 98.31 58 ILE B CA 1
ATOM 1242 C C . ILE B 1 58 ? -3.662 -10.031 -4.016 1 98.31 58 ILE B C 1
ATOM 1244 O O . ILE B 1 58 ? -3.824 -8.805 -4.004 1 98.31 58 ILE B O 1
ATOM 1248 N N . MET B 1 59 ? -4.262 -10.781 -3.195 1 97.88 59 MET B N 1
ATOM 1249 C CA . MET B 1 59 ? -5.219 -10.266 -2.221 1 97.88 59 MET B CA 1
ATOM 1250 C C . MET B 1 59 ? -4.531 -9.328 -1.227 1 97.88 59 MET B C 1
ATOM 1252 O O . MET B 1 59 ? -5.078 -8.281 -0.874 1 97.88 59 MET B O 1
ATOM 1256 N N . ALA B 1 60 ? -3.369 -9.758 -0.786 1 98.62 60 ALA B N 1
ATOM 1257 C CA . ALA B 1 60 ? -2.598 -8.906 0.114 1 98.62 60 ALA B CA 1
ATOM 1258 C C . ALA B 1 60 ? -2.234 -7.586 -0.558 1 98.62 60 ALA B C 1
ATOM 1260 O O . ALA B 1 60 ? -2.377 -6.516 0.041 1 98.62 60 ALA B O 1
ATOM 1261 N N . ALA B 1 61 ? -1.79 -7.645 -1.762 1 98.88 61 ALA B N 1
ATOM 1262 C CA . ALA B 1 61 ? -1.404 -6.465 -2.531 1 98.88 61 ALA B CA 1
ATOM 1263 C C . ALA B 1 61 ? -2.588 -5.52 -2.717 1 98.88 61 ALA B C 1
ATOM 1265 O O . ALA B 1 61 ? -2.445 -4.305 -2.586 1 98.88 61 ALA B O 1
ATOM 1266 N N . LEU B 1 62 ? -3.736 -6.102 -3.027 1 98.56 62 LEU B N 1
ATOM 1267 C CA . LEU B 1 62 ? -4.945 -5.301 -3.199 1 98.56 62 LEU B CA 1
ATOM 1268 C C . LEU B 1 62 ? -5.305 -4.574 -1.908 1 98.56 62 LEU B C 1
ATOM 1270 O O . LEU B 1 62 ? -5.641 -3.387 -1.932 1 98.56 62 LEU B O 1
ATOM 1274 N N . ASN B 1 63 ? -5.25 -5.285 -0.852 1 98.06 63 ASN B N 1
ATOM 1275 C CA . ASN B 1 63 ? -5.535 -4.688 0.448 1 98.06 63 ASN B CA 1
ATOM 1276 C C . ASN B 1 63 ? -4.559 -3.562 0.777 1 98.06 63 ASN B C 1
ATOM 1278 O O . ASN B 1 63 ? -4.965 -2.502 1.253 1 98.06 63 ASN B O 1
ATOM 1282 N N . ILE B 1 64 ? -3.322 -3.791 0.547 1 98.81 64 ILE B N 1
ATOM 1283 C CA . ILE B 1 64 ? -2.293 -2.797 0.832 1 98.81 64 ILE B CA 1
ATOM 1284 C C . ILE B 1 64 ? -2.477 -1.588 -0.083 1 98.81 64 ILE B C 1
ATOM 1286 O O . ILE B 1 64 ? -2.355 -0.443 0.359 1 98.81 64 ILE B O 1
ATOM 1290 N N . ALA B 1 65 ? -2.766 -1.801 -1.35 1 98.88 65 ALA B N 1
ATOM 1291 C CA . ALA B 1 65 ? -3.047 -0.717 -2.287 1 98.88 65 ALA B CA 1
ATOM 1292 C C . ALA B 1 65 ? -4.242 0.111 -1.826 1 98.88 65 ALA B C 1
ATOM 1294 O O . ALA B 1 65 ? -4.215 1.343 -1.891 1 98.88 65 ALA B O 1
ATOM 1295 N N . HIS B 1 66 ? -5.242 -0.562 -1.403 1 98.38 66 HIS B N 1
ATOM 1296 C CA . HIS B 1 66 ? -6.414 0.123 -0.873 1 98.38 66 HIS B CA 1
ATOM 1297 C C . HIS B 1 66 ? -6.047 1.01 0.312 1 98.38 66 HIS B C 1
ATOM 1299 O O . HIS B 1 66 ? -6.445 2.176 0.368 1 98.38 66 HIS B O 1
ATOM 1305 N N . GLU B 1 67 ? -5.336 0.469 1.24 1 98.44 67 GLU B N 1
ATOM 1306 C CA . GLU B 1 67 ? -4.902 1.22 2.414 1 98.44 67 GLU B CA 1
ATOM 1307 C C . GLU B 1 67 ? -4.074 2.438 2.014 1 98.44 67 GLU B C 1
ATOM 1309 O O . GLU B 1 67 ? -4.266 3.529 2.553 1 98.44 67 GLU B O 1
ATOM 1314 N N . LEU B 1 68 ? -3.162 2.258 1.097 1 98.75 68 LEU B N 1
ATOM 1315 C CA . LEU B 1 68 ? -2.34 3.355 0.604 1 98.75 68 LEU B CA 1
ATOM 1316 C C . LEU B 1 68 ? -3.207 4.469 0.029 1 98.75 68 LEU B C 1
ATOM 1318 O O . LEU B 1 68 ? -3.053 5.637 0.397 1 98.75 68 LEU B O 1
ATOM 1322 N N . LEU B 1 69 ? -4.133 4.102 -0.804 1 98.5 69 LEU B N 1
ATOM 1323 C CA . LEU B 1 69 ? -4.965 5.082 -1.492 1 98.5 69 LEU B CA 1
ATOM 1324 C C . LEU B 1 69 ? -5.867 5.812 -0.505 1 98.5 69 LEU B C 1
ATOM 1326 O O . LEU B 1 69 ? -6.086 7.02 -0.636 1 98.5 69 LEU B O 1
ATOM 1330 N N . GLU B 1 70 ? -6.363 5.07 0.469 1 97.5 70 GLU B N 1
ATOM 1331 C CA . GLU B 1 70 ? -7.141 5.715 1.525 1 97.5 70 GLU B CA 1
ATOM 1332 C C . GLU B 1 70 ? -6.285 6.699 2.316 1 97.5 70 GLU B C 1
ATOM 1334 O O . GLU B 1 70 ? -6.738 7.797 2.645 1 97.5 70 GLU B O 1
ATOM 1339 N N . THR B 1 71 ? -5.066 6.297 2.646 1 97.62 71 THR B N 1
ATOM 1340 C CA . THR B 1 71 ? -4.148 7.16 3.383 1 97.62 71 THR B CA 1
ATOM 1341 C C . THR B 1 71 ? -3.848 8.43 2.592 1 97.62 71 THR B C 1
ATOM 1343 O O . THR B 1 71 ? -3.814 9.523 3.154 1 97.62 71 THR B O 1
ATOM 1346 N N . LEU B 1 72 ? -3.656 8.305 1.323 1 97.06 72 LEU B N 1
ATOM 1347 C CA . LEU B 1 72 ? -3.385 9.445 0.458 1 97.06 72 LEU B CA 1
ATOM 1348 C C . LEU B 1 72 ? -4.59 10.375 0.397 1 97.06 72 LEU B C 1
ATOM 1350 O O . LEU B 1 72 ? -4.434 11.602 0.431 1 97.06 72 LEU B O 1
ATOM 1354 N N . ASP B 1 73 ? -5.758 9.781 0.325 1 96.44 73 ASP B N 1
ATOM 1355 C CA . ASP B 1 73 ? -6.98 10.578 0.329 1 96.44 73 ASP B CA 1
ATOM 1356 C C . ASP B 1 73 ? -7.121 11.367 1.633 1 96.44 73 ASP B C 1
ATOM 1358 O O . ASP B 1 73 ? -7.453 12.555 1.617 1 96.44 73 ASP B O 1
ATOM 1362 N N . ASP B 1 74 ? -6.848 10.711 2.719 1 94 74 ASP B N 1
ATOM 1363 C CA . ASP B 1 74 ? -6.938 11.352 4.031 1 94 74 ASP B CA 1
ATOM 1364 C C . ASP B 1 74 ? -5.922 12.484 4.156 1 94 74 ASP B C 1
ATOM 1366 O O . ASP B 1 74 ? -6.227 13.531 4.734 1 94 74 ASP B O 1
ATOM 1370 N N . GLN B 1 75 ? -4.77 12.25 3.707 1 92.62 75 GLN B N 1
ATOM 1371 C CA . GLN B 1 75 ? -3.732 13.273 3.742 1 92.62 75 GLN B CA 1
ATOM 1372 C C . GLN B 1 75 ? -4.148 14.5 2.941 1 92.62 75 GLN B C 1
ATOM 1374 O O . GLN B 1 75 ? -3.916 15.633 3.369 1 92.62 75 GLN B O 1
ATOM 1379 N N . ARG B 1 76 ? -4.734 14.289 1.814 1 92.5 76 ARG B N 1
ATOM 1380 C CA . ARG B 1 76 ? -5.191 15.391 0.971 1 92.5 76 ARG B CA 1
ATOM 1381 C C . ARG B 1 76 ? -6.277 16.203 1.668 1 92.5 76 ARG B C 1
ATOM 1383 O O . ARG B 1 76 ? -6.234 17.438 1.665 1 92.5 76 ARG B O 1
ATOM 1390 N N . VAL B 1 77 ? -7.141 15.539 2.291 1 91.5 77 VAL B N 1
ATOM 1391 C CA . VAL B 1 77 ? -8.227 16.188 3.01 1 91.5 77 VAL B CA 1
ATOM 1392 C C . VAL B 1 77 ? -7.664 16.984 4.195 1 91.5 77 VAL B C 1
ATOM 1394 O O . VAL B 1 77 ? -8.078 18.109 4.445 1 91.5 77 VAL B O 1
ATOM 1397 N N . GLY B 1 78 ? -6.762 16.359 4.875 1 86.06 78 GLY B N 1
ATOM 1398 C CA . GLY B 1 78 ? -6.121 17.031 5.992 1 86.06 78 GLY B CA 1
ATOM 1399 C C . GLY B 1 78 ? -5.383 18.297 5.582 1 86.06 78 GLY B C 1
ATOM 1400 O O . GLY B 1 78 ? -5.48 19.312 6.258 1 86.06 78 GLY B O 1
ATOM 1401 N N . GLU B 1 79 ? -4.695 18.219 4.547 1 88.56 79 GLU B N 1
ATOM 1402 C CA . GLU B 1 79 ? -3.955 19.375 4.039 1 88.56 79 GLU B CA 1
ATOM 1403 C C . GLU B 1 79 ? -4.902 20.5 3.617 1 88.56 79 GLU B C 1
ATOM 1405 O O . GLU B 1 79 ? -4.629 21.672 3.859 1 88.56 79 GLU B O 1
ATOM 1410 N N . GLU B 1 80 ? -5.973 20.109 3.033 1 90.75 80 GLU B N 1
ATOM 1411 C CA . GLU B 1 80 ? -6.965 21.094 2.625 1 90.75 80 GLU B CA 1
ATOM 1412 C C . GLU B 1 80 ? -7.574 21.797 3.836 1 90.75 80 GLU B C 1
ATOM 1414 O O . GLU B 1 80 ? -7.777 23.016 3.818 1 90.75 80 GLU B O 1
ATOM 1419 N N . ASN B 1 81 ? -7.812 21.016 4.777 1 88.12 81 ASN B N 1
ATOM 1420 C CA . ASN B 1 81 ? -8.367 21.578 6 1 88.12 81 ASN B CA 1
ATOM 1421 C C . ASN B 1 81 ? -7.375 22.531 6.676 1 88.12 81 ASN B C 1
ATOM 1423 O O . ASN B 1 81 ? -7.758 23.609 7.141 1 88.12 81 ASN B O 1
ATOM 1427 N N . LEU B 1 82 ? -6.16 22.172 6.719 1 83.75 82 LEU B N 1
ATOM 1428 C CA . LEU B 1 82 ? -5.125 23 7.32 1 83.75 82 LEU B CA 1
ATOM 1429 C C . LEU B 1 82 ? -4.949 24.297 6.535 1 83.75 82 LEU B C 1
ATOM 1431 O O . LEU B 1 82 ? -4.773 25.375 7.121 1 83.75 82 LEU B O 1
ATOM 1435 N N . ASN B 1 83 ? -4.949 24.156 5.289 1 88.69 83 ASN B N 1
ATOM 1436 C CA . ASN B 1 83 ? -4.824 25.328 4.445 1 88.69 83 ASN B CA 1
ATOM 1437 C C . ASN B 1 83 ? -5.984 26.297 4.66 1 88.69 83 ASN B C 1
ATOM 1439 O O . ASN B 1 83 ? -5.781 27.516 4.719 1 88.69 83 ASN B O 1
ATOM 1443 N N . ALA B 1 84 ? -7.148 25.75 4.793 1 87.44 84 ALA B N 1
ATOM 1444 C CA . ALA B 1 84 ? -8.328 26.578 5.043 1 87.44 84 ALA B CA 1
ATOM 1445 C C . ALA B 1 84 ? -8.227 27.266 6.398 1 87.44 84 ALA B C 1
ATOM 1447 O O . ALA B 1 84 ? -8.547 28.453 6.516 1 87.44 84 ALA B O 1
ATOM 1448 N N . LEU B 1 85 ? -7.781 26.609 7.414 1 81.94 85 LEU B N 1
ATOM 1449 C CA . LEU B 1 85 ? -7.629 27.172 8.75 1 81.94 85 LEU B CA 1
ATOM 1450 C C . LEU B 1 85 ? -6.559 28.266 8.766 1 81.94 85 LEU B C 1
ATOM 1452 O O . LEU B 1 85 ? -6.746 29.312 9.383 1 81.94 85 LEU B O 1
ATOM 1456 N N . THR B 1 86 ? -5.43 27.953 8.18 1 82.81 86 THR B N 1
ATOM 1457 C CA . THR B 1 86 ? -4.34 28.922 8.117 1 82.81 86 THR B CA 1
ATOM 1458 C C . THR B 1 86 ? -4.793 30.203 7.406 1 82.81 86 THR B C 1
ATOM 1460 O O . THR B 1 86 ? -4.469 31.312 7.84 1 82.81 86 THR B O 1
ATOM 1463 N N . ALA B 1 87 ? -5.594 30.062 6.336 1 84.44 87 ALA B N 1
ATOM 1464 C CA . ALA B 1 87 ? -6.125 31.203 5.613 1 84.44 87 ALA B CA 1
ATOM 1465 C C . ALA B 1 87 ? -7.07 32.031 6.488 1 84.44 87 ALA B C 1
ATOM 1467 O O . ALA B 1 87 ? -7.023 33.25 6.488 1 84.44 87 ALA B O 1
ATOM 1468 N N . ARG B 1 88 ? -7.891 31.359 7.223 1 81.94 88 ARG B N 1
ATOM 1469 C CA . ARG B 1 88 ? -8.828 32.031 8.125 1 81.94 88 ARG B CA 1
ATOM 1470 C C . ARG B 1 88 ? -8.086 32.781 9.219 1 81.94 88 ARG B C 1
ATOM 1472 O O . ARG B 1 88 ? -8.469 33.906 9.586 1 81.94 88 ARG B O 1
ATOM 1479 N N . LEU B 1 89 ? -7.004 32.188 9.789 1 76 89 LEU B N 1
ATOM 1480 C CA . LEU B 1 89 ? -6.199 32.812 10.836 1 76 89 LEU B CA 1
ATOM 1481 C C . LEU B 1 89 ? -5.473 34.062 10.305 1 76 89 LEU B C 1
ATOM 1483 O O . LEU B 1 89 ? -5.398 35.062 10.992 1 76 89 LEU B O 1
ATOM 1487 N N . GLU B 1 90 ? -4.91 33.906 9.141 1 76.62 90 GLU B N 1
ATOM 1488 C CA . GLU B 1 90 ? -4.23 35.031 8.523 1 76.62 90 GLU B CA 1
ATOM 1489 C C . GLU B 1 90 ? -5.188 36.188 8.305 1 76.62 90 GLU B C 1
ATOM 1491 O O . GLU B 1 90 ? -4.84 37.344 8.562 1 76.62 90 GLU B O 1
ATOM 1496 N N . LYS B 1 91 ? -6.43 36 7.883 1 81.25 91 LYS B N 1
ATOM 1497 C CA . LYS B 1 91 ? -7.438 37.031 7.676 1 81.25 91 LYS B CA 1
ATOM 1498 C C . LYS B 1 91 ? -7.828 37.688 8.992 1 81.25 91 LYS B C 1
ATOM 1500 O O . LYS B 1 91 ? -7.992 38.906 9.055 1 81.25 91 LYS B O 1
ATOM 1505 N N . ALA B 1 92 ? -7.918 36.969 10.047 1 73.44 92 ALA B N 1
ATOM 1506 C CA . ALA B 1 92 ? -8.281 37.469 11.367 1 73.44 92 ALA B CA 1
ATOM 1507 C C . ALA B 1 92 ? -7.164 38.344 11.938 1 73.44 92 ALA B C 1
ATOM 1509 O O . ALA B 1 92 ? -7.434 39.375 12.57 1 73.44 92 ALA B O 1
ATOM 1510 N N . LEU B 1 93 ? -5.914 37.906 11.742 1 73 93 LEU B N 1
ATOM 1511 C CA . LEU B 1 93 ? -4.766 38.656 12.258 1 73 93 LEU B CA 1
ATOM 1512 C C . LEU B 1 93 ? -4.551 39.938 11.469 1 73 93 LEU B C 1
ATOM 1514 O O . LEU B 1 93 ? -4.09 40.938 12.023 1 73 93 LEU B O 1
ATOM 1518 N N . ASP B 1 94 ? -4.754 39.844 10.219 1 75.69 94 ASP B N 1
ATOM 1519 C CA . ASP B 1 94 ? -4.656 41.031 9.398 1 75.69 94 ASP B CA 1
ATOM 1520 C C . ASP B 1 94 ? -5.695 42.062 9.812 1 75.69 94 ASP B C 1
ATOM 1522 O O . ASP B 1 94 ? -5.48 43.281 9.648 1 75.69 94 ASP B O 1
ATOM 1526 N N . ALA B 1 95 ? -6.805 41.719 10.438 1 71.81 95 ALA B N 1
ATOM 1527 C CA . ALA B 1 95 ? -7.883 42.594 10.875 1 71.81 95 ALA B CA 1
ATOM 1528 C C . ALA B 1 95 ? -7.578 43.188 12.25 1 71.81 95 ALA B C 1
ATOM 1530 O O . ALA B 1 95 ? -8.242 44.125 12.68 1 71.81 95 ALA B O 1
ATOM 1531 N N . VAL B 1 96 ? -6.633 42.562 13.047 1 60.81 96 VAL B N 1
ATOM 1532 C CA . VAL B 1 96 ? -6.254 43.125 14.344 1 60.81 96 VAL B CA 1
ATOM 1533 C C . VAL B 1 96 ? -5.27 44.281 14.148 1 60.81 96 VAL B C 1
ATOM 1535 O O . VAL B 1 96 ? -4.203 44.094 13.562 1 60.81 96 VAL B O 1
ATOM 1538 N N . PRO B 1 97 ? -5.469 45.656 14.328 1 56.72 97 PRO B N 1
ATOM 1539 C CA . PRO B 1 97 ? -4.613 46.844 14.219 1 56.72 97 PRO B CA 1
ATOM 1540 C C . PRO B 1 97 ? -3.252 46.656 14.883 1 56.72 97 PRO B C 1
ATOM 1542 O O . PRO B 1 97 ? -3.166 46.062 15.961 1 56.72 97 PRO B O 1
ATOM 1545 N N . THR B 1 98 ? -2.109 46.188 14.094 1 51.25 98 THR B N 1
ATOM 1546 C CA . THR B 1 98 ? -0.769 46.312 14.648 1 51.25 98 THR B CA 1
ATOM 1547 C C . THR B 1 98 ? -0.631 47.594 15.445 1 51.25 98 THR B C 1
ATOM 1549 O O . THR B 1 98 ? -0.888 48.688 14.914 1 51.25 98 THR B O 1
ATOM 1552 N N . ARG B 1 99 ? -0.867 47.562 16.734 1 40.94 99 ARG B N 1
ATOM 1553 C CA . ARG B 1 99 ? -0.381 48.812 17.359 1 40.94 99 ARG B CA 1
ATOM 1554 C C . ARG B 1 99 ? 1.111 49 17.109 1 40.94 99 ARG B C 1
ATOM 1556 O O . ARG B 1 99 ? 1.885 48.031 17.172 1 40.94 99 ARG B O 1
#

InterPro domains:
  IPR007838 Cell division protein ZapA-like [PF05164] (10-92)
  IPR007838 Cell division protein ZapA-like [PTHR34981] (9-93)
  IPR036192 Cell division protein ZapA-like superfamily [SSF102829] (10-94)
  IPR042233 Cell division protein ZapA, N-terminal [G3DSA:3.30.160.880] (1-50)

pLDDT: mean 89.27, std 13.41, range [40.94, 98.88]

Solvent-accessible surface area (backbone atoms only — not comparable to full-atom values): 11146 Å² total; per-residue (Å²): 131,80,73,80,71,74,52,64,44,81,44,68,45,84,91,38,76,45,80,38,81,42,58,80,91,46,43,69,56,50,52,52,13,41,51,54,49,27,52,44,31,45,56,50,44,71,67,65,81,52,80,53,63,51,59,38,40,48,54,34,30,37,52,45,36,34,51,34,52,52,50,52,52,50,49,52,53,50,51,50,51,50,52,51,51,52,52,54,51,52,55,55,54,70,69,50,80,81,125,130,82,74,80,71,76,51,64,43,81,44,68,45,85,91,39,79,44,78,39,81,42,58,79,89,45,44,66,57,50,50,52,14,42,51,54,50,28,52,44,32,45,56,51,45,71,66,64,82,51,79,53,63,51,59,36,40,47,53,32,30,36,52,45,36,35,52,32,53,49,50,52,52,50,50,52,52,48,50,52,51,49,52,52,50,53,51,55,50,51,55,55,55,70,68,48,80,82,124

Foldseek 3Di:
DPPPPQDWDWADAPRDIDTHRDDPVCRVVVRVVRVQLNVQLVVVVVVVPDDDSVVSSVVSVVVVVVVVVVVVVVVVVVVVVVVVVVVVVVVVVVPPPPD/DPPPPQDWDWADAPRDIDTHRDDPVCVVVVRVVRVQLNVQLVVVVVVVPDDDSVVSSVVSVVVVVVVVVVVVVVVVVVVVVVVVVVVVVVVVVVPPPPD

Organism: NCBI:txid3151122

Secondary structure (DSSP, 8-state):
-------EEEEEETTEEEEEE--GGGHHHHHHHHHHHHHHHHHHHHTSS---HHHHHHHHHHHHHHHHHHHHHHHHHHHHHHHHHHHHHHHHHHTS---/-------EEEEEETTEEEEEE--GGGHHHHHHHHHHHHHHHHHHHHTSS---HHHHHHHHHHHHHHHHHHHHHHHHHHHHHHHHHHHHHHHHHHTS---

Nearest PDB structures (foldseek):
  1t3u-assembly1_D  TM=7.278E-01  e=1.259E-06  Pseudomonas aeruginosa PAO1
  1t3u-assembly1_C  TM=6.420E-01  e=4.744E-06  Pseudomonas aeruginosa PAO1
  4p1m-assembly1_A-2  TM=7.439E-01  e=1.597E-04  Escherichia coli
  4p1m-assembly1_B-2  TM=7.269E-01  e=1.249E-03  Escherichia coli
  4jun-assembly1_F  TM=3.530E-01  e=7.939E+00  Influenza A virus (A/duck/Guangxi/2396/2004(H5N1))

Sequence (198 aa):
MTEPTRPTTEITLLERSYSIACPPEEQDKLERAARYLDRAMQGIHAQGRVVDRERIAIMAALNIAHELLETLDDQRVGEENLNALTARLEKALDAVPTRMTEPTRPTTEITLLERSYSIACPPEEQDKLERAARYLDRAMQGIHAQGRVVDRERIAIMAALNIAHELLETLDDQRVGEENLNALTARLEKALDAVPTR